Protein AF-0000000084714336 (afdb_homodimer)

pLDDT: mean 95.51, std 10.35, range [26.95, 98.94]

Sequence (362 aa):
MSRTSKGIPGARSVHHLAYTVPNLDQAVDFFVNVLGAELLYRIGPVEDRTSDWMTRQLNVHPRASTHIAMLRFGPVSNLELFEYTSPDQRRELPRNSDWGGHHLAIGVEDVDAAVDYLRSVPGVKILGEPETITEGPIAGDRWVYFLTPWGMQMEVLHTPRGMPYEKDTDARLFESSESWAMSRTSKGIPGARSVHHLAYTVPNLDQAVDFFVNVLGAELLYRIGPVEDRTSDWMTRQLNVHPRASTHIAMLRFGPVSNLELFEYTSPDQRRELPRNSDWGGHHLAIGVEDVDAAVDYLRSVPGVKILGEPETITEGPIAGDRWVYFLTPWGMQMEVLHTPRGMPYEKDTDARLFESSESWA

Structure (mmCIF, N/CA/C/O backbone):
data_AF-0000000084714336-model_v1
#
loop_
_entity.id
_entity.type
_entity.pdbx_description
1 polymer 'Conserved putative secreted protein'
#
loop_
_atom_site.group_PDB
_atom_site.id
_atom_site.type_symbol
_atom_site.label_atom_id
_atom_site.label_alt_id
_atom_site.label_comp_id
_atom_site.label_asym_id
_atom_site.label_entity_id
_atom_site.label_seq_id
_atom_site.pdbx_PDB_ins_code
_atom_site.Cartn_x
_atom_site.Cartn_y
_atom_site.Cartn_z
_atom_site.occupancy
_atom_site.B_iso_or_equiv
_atom_site.auth_seq_id
_atom_site.auth_comp_id
_atom_site.auth_asym_id
_atom_site.auth_atom_id
_atom_site.pdbx_PDB_model_num
ATOM 1 N N . MET A 1 1 ? -28.188 -14.5 15.539 1 26.98 1 MET A N 1
ATOM 2 C CA . MET A 1 1 ? -28.078 -14.523 14.086 1 26.98 1 MET A CA 1
ATOM 3 C C . MET A 1 1 ? -26.625 -14.672 13.648 1 26.98 1 MET A C 1
ATOM 5 O O . MET A 1 1 ? -25.734 -13.984 14.164 1 26.98 1 MET A O 1
ATOM 9 N N . SER A 1 2 ? -26.219 -15.789 13.188 1 32 2 SER A N 1
ATOM 10 C CA . SER A 1 2 ? -24.828 -16.141 12.945 1 32 2 SER A CA 1
ATOM 11 C C . SER A 1 2 ? -24.062 -15.008 12.273 1 32 2 SER A C 1
ATOM 13 O O . SER A 1 2 ? -24.562 -14.406 11.312 1 32 2 SER A O 1
ATOM 15 N N . ARG A 1 3 ? -23.344 -14.234 12.789 1 37.56 3 ARG A N 1
ATOM 16 C CA . ARG A 1 3 ? -22.609 -13.188 12.07 1 37.56 3 ARG A CA 1
ATOM 17 C C . ARG A 1 3 ? -22.219 -13.648 10.68 1 37.56 3 ARG A C 1
ATOM 19 O O . ARG A 1 3 ? -21.422 -14.578 10.531 1 37.56 3 ARG A O 1
ATOM 26 N N . THR A 1 4 ? -23.031 -13.836 9.711 1 46.56 4 THR A N 1
ATOM 27 C CA . THR A 1 4 ? -22.609 -14.172 8.359 1 46.56 4 THR A CA 1
ATOM 28 C C . THR A 1 4 ? -21.281 -13.484 8.016 1 46.56 4 THR A C 1
ATOM 30 O O . THR A 1 4 ? -21.203 -12.258 8.016 1 46.56 4 THR A O 1
ATOM 33 N N . SER A 1 5 ? -20.172 -14.062 8.266 1 60.59 5 SER A N 1
ATOM 34 C CA . SER A 1 5 ? -18.797 -13.547 8.203 1 60.59 5 SER A CA 1
ATOM 35 C C . SER A 1 5 ? -18.547 -12.82 6.891 1 60.59 5 SER A C 1
ATOM 37 O O . SER A 1 5 ? -18.828 -13.344 5.812 1 60.59 5 SER A O 1
ATOM 39 N N . LYS A 1 6 ? -18.578 -11.508 6.93 1 82.88 6 LYS A N 1
ATOM 40 C CA . LYS A 1 6 ? -18.297 -10.711 5.738 1 82.88 6 LYS A CA 1
ATOM 41 C C . LYS A 1 6 ? -16.828 -10.797 5.355 1 82.88 6 LYS A C 1
ATOM 43 O O . LYS A 1 6 ? -15.961 -10.914 6.223 1 82.88 6 LYS A O 1
ATOM 48 N N . GLY A 1 7 ? -16.703 -11.039 4.098 1 92.44 7 GLY A N 1
ATOM 49 C CA . GLY A 1 7 ? -15.344 -10.992 3.578 1 92.44 7 GLY A CA 1
ATOM 50 C C . GLY A 1 7 ? -14.93 -12.281 2.896 1 92.44 7 GLY A C 1
ATOM 51 O O . GLY A 1 7 ? -15.742 -13.195 2.73 1 92.44 7 GLY A O 1
ATOM 52 N N . ILE A 1 8 ? -13.727 -12.367 2.473 1 95.88 8 ILE A N 1
ATOM 53 C CA . ILE A 1 8 ? -13.156 -13.531 1.805 1 95.88 8 ILE A CA 1
ATOM 54 C C . ILE A 1 8 ? -13.023 -14.68 2.799 1 95.88 8 ILE A C 1
ATOM 56 O O . ILE A 1 8 ? -12.414 -14.531 3.859 1 95.88 8 ILE A O 1
ATOM 60 N N . PRO A 1 9 ? -13.617 -15.828 2.43 1 94.69 9 PRO A N 1
ATOM 61 C CA . PRO A 1 9 ? -13.461 -16.969 3.344 1 94.69 9 PRO A CA 1
ATOM 62 C C . PRO A 1 9 ? -12 -17.297 3.637 1 94.69 9 PRO A C 1
ATOM 64 O O . PRO A 1 9 ? -11.195 -17.422 2.711 1 94.69 9 PRO A O 1
ATOM 67 N N . GLY A 1 10 ? -11.695 -17.391 4.934 1 94.94 10 GLY A N 1
ATOM 68 C CA . GLY A 1 10 ? -10.359 -17.812 5.32 1 94.94 10 GLY A CA 1
ATOM 69 C C . GLY A 1 10 ? -9.336 -16.703 5.254 1 94.94 10 GLY A C 1
ATOM 70 O O . GLY A 1 10 ? -8.133 -16.938 5.395 1 94.94 10 GLY A O 1
ATOM 71 N N . ALA A 1 11 ? -9.781 -15.438 5.004 1 96 11 ALA A N 1
ATOM 72 C CA . ALA A 1 11 ? -8.844 -14.312 4.996 1 96 11 ALA A CA 1
ATOM 73 C C . ALA A 1 11 ? -8.18 -14.148 6.359 1 96 11 ALA A C 1
ATOM 75 O O . ALA A 1 11 ? -8.836 -14.266 7.398 1 96 11 ALA A O 1
ATOM 76 N N . ARG A 1 12 ? -6.891 -13.844 6.352 1 94.25 12 ARG A N 1
ATOM 77 C CA . ARG A 1 12 ? -6.137 -13.727 7.594 1 94.25 12 ARG A CA 1
ATOM 78 C C . ARG A 1 12 ? -5.703 -12.289 7.84 1 94.25 12 ARG A C 1
ATOM 80 O O . ARG A 1 12 ? -5.965 -11.734 8.906 1 94.25 12 ARG A O 1
ATOM 87 N N . SER A 1 13 ? -4.953 -11.727 6.938 1 94.94 13 SER A N 1
ATOM 88 C CA . SER A 1 13 ? -4.453 -10.359 7.051 1 94.94 13 SER A CA 1
ATOM 89 C C . SER A 1 13 ? -4.016 -9.82 5.695 1 94.94 13 SER A C 1
ATOM 91 O O . SER A 1 13 ? -3.969 -10.562 4.711 1 94.94 13 SER A O 1
ATOM 93 N N . VAL A 1 14 ? -3.797 -8.523 5.672 1 97 14 VAL A N 1
ATOM 94 C CA . VAL A 1 14 ? -3.006 -7.996 4.562 1 97 14 VAL A CA 1
ATOM 95 C C . VAL A 1 14 ? -1.607 -8.609 4.59 1 97 14 VAL A C 1
ATOM 97 O O . VAL A 1 14 ? -0.848 -8.398 5.539 1 97 14 VAL A O 1
ATOM 100 N N . HIS A 1 15 ? -1.356 -9.43 3.645 1 97.69 15 HIS A N 1
ATOM 101 C CA . HIS A 1 15 ? -0.066 -10.109 3.596 1 97.69 15 HIS A CA 1
ATOM 102 C C . HIS A 1 15 ? 1.046 -9.148 3.186 1 97.69 15 HIS A C 1
ATOM 104 O O . HIS A 1 15 ? 2.107 -9.117 3.812 1 97.69 15 HIS A O 1
ATOM 110 N N . HIS A 1 16 ? 0.862 -8.406 2.086 1 98.5 16 HIS A N 1
ATOM 111 C CA . HIS A 1 16 ? 1.872 -7.43 1.696 1 98.5 16 HIS A CA 1
ATOM 112 C C . HIS A 1 16 ? 1.264 -6.316 0.854 1 98.5 16 HIS A C 1
ATOM 114 O O . HIS A 1 16 ? 0.17 -6.473 0.305 1 98.5 16 HIS A O 1
ATOM 120 N N . LEU A 1 17 ? 1.945 -5.203 0.799 1 98.25 17 LEU A N 1
ATOM 121 C CA . LEU A 1 17 ? 1.783 -4.133 -0.177 1 98.25 17 LEU A CA 1
ATOM 122 C C . LEU A 1 17 ? 2.873 -4.195 -1.241 1 98.25 17 LEU A C 1
ATOM 124 O O . LEU A 1 17 ? 4.027 -4.508 -0.936 1 98.25 17 LEU A O 1
ATOM 128 N N . ALA A 1 18 ? 2.502 -3.811 -2.428 1 98.88 18 ALA A N 1
ATOM 129 C CA . ALA A 1 18 ? 3.492 -3.924 -3.494 1 98.88 18 ALA A CA 1
ATOM 130 C C . ALA A 1 18 ? 3.574 -2.633 -4.305 1 98.88 18 ALA A C 1
ATOM 132 O O . ALA A 1 18 ? 2.551 -2.01 -4.598 1 98.88 18 ALA A O 1
ATOM 133 N N . TYR A 1 19 ? 4.789 -2.303 -4.688 1 98.88 19 TYR A N 1
ATOM 134 C CA . TYR A 1 19 ? 5.016 -1.144 -5.543 1 98.88 19 TYR A CA 1
ATOM 135 C C . TYR A 1 19 ? 6.031 -1.461 -6.633 1 98.88 19 TYR A C 1
ATOM 137 O O . TYR A 1 19 ? 7.023 -2.152 -6.387 1 98.88 19 TYR A O 1
ATOM 145 N N . THR A 1 20 ? 5.777 -0.933 -7.797 1 98.94 20 THR A N 1
ATOM 146 C CA . THR A 1 20 ? 6.777 -0.93 -8.859 1 98.94 20 THR A CA 1
ATOM 147 C C . THR A 1 20 ? 7.637 0.33 -8.789 1 98.94 20 THR A C 1
ATOM 149 O O . THR A 1 20 ? 7.113 1.446 -8.82 1 98.94 20 THR A O 1
ATOM 152 N N . VAL A 1 21 ? 8.906 0.159 -8.695 1 98.94 21 VAL A N 1
ATOM 153 C CA . VAL A 1 21 ? 9.859 1.256 -8.531 1 98.94 21 VAL A CA 1
ATOM 154 C C . VAL A 1 21 ? 10.75 1.352 -9.766 1 98.94 21 VAL A C 1
ATOM 156 O O . VAL A 1 21 ? 10.906 0.379 -10.508 1 98.94 21 VAL A O 1
ATOM 159 N N . PRO A 1 22 ? 11.383 2.516 -9.961 1 98.88 22 PRO A N 1
ATOM 160 C CA . PRO A 1 22 ? 12.258 2.705 -11.117 1 98.88 22 PRO A CA 1
ATOM 161 C C . PRO A 1 22 ? 13.531 1.865 -11.039 1 98.88 22 PRO A C 1
ATOM 163 O O . PRO A 1 22 ? 14.039 1.403 -12.062 1 98.88 22 PRO A O 1
ATOM 166 N N . ASN A 1 23 ? 14.133 1.735 -9.883 1 98.94 23 ASN A N 1
ATOM 167 C CA . ASN A 1 23 ? 15.375 1.021 -9.609 1 98.94 23 ASN A CA 1
ATOM 168 C C . ASN A 1 23 ? 15.281 0.203 -8.32 1 98.94 23 ASN A C 1
ATOM 170 O O . ASN A 1 23 ? 15.219 0.765 -7.23 1 98.94 23 ASN A O 1
ATOM 174 N N . LEU A 1 24 ? 15.328 -1.129 -8.508 1 98.94 24 LEU A N 1
ATOM 175 C CA . LEU A 1 24 ? 15.078 -2.031 -7.387 1 98.94 24 LEU A CA 1
ATOM 176 C C . LEU A 1 24 ? 16.172 -1.915 -6.336 1 98.94 24 LEU A C 1
ATOM 178 O O . LEU A 1 24 ? 15.891 -1.854 -5.141 1 98.94 24 LEU A O 1
ATOM 182 N N . ASP A 1 25 ? 17.406 -1.863 -6.754 1 98.94 25 ASP A N 1
ATOM 183 C CA . ASP A 1 25 ? 18.516 -1.783 -5.812 1 98.94 25 ASP A CA 1
ATOM 184 C C . ASP A 1 25 ? 18.453 -0.502 -4.988 1 98.94 25 ASP A C 1
ATOM 186 O O . ASP A 1 25 ? 18.672 -0.526 -3.775 1 98.94 25 ASP A O 1
ATOM 190 N N . GLN A 1 26 ? 18.172 0.587 -5.613 1 98.88 26 GLN A N 1
ATOM 191 C CA . GLN A 1 26 ? 18.031 1.852 -4.898 1 98.88 26 GLN A CA 1
ATOM 192 C C . GLN A 1 26 ? 16.906 1.775 -3.869 1 98.88 26 GLN A C 1
ATOM 194 O O . GLN A 1 26 ? 17.062 2.248 -2.74 1 98.88 26 GLN A O 1
ATOM 199 N N . ALA A 1 27 ? 15.766 1.202 -4.301 1 98.94 27 ALA A N 1
ATOM 200 C CA . ALA A 1 27 ? 14.617 1.116 -3.412 1 98.94 27 ALA A CA 1
ATOM 201 C C . ALA A 1 27 ? 14.906 0.214 -2.217 1 98.94 27 ALA A C 1
ATOM 203 O O . ALA A 1 27 ? 14.602 0.567 -1.075 1 98.94 27 ALA A O 1
ATOM 204 N N . VAL A 1 28 ? 15.5 -0.929 -2.482 1 98.88 28 VAL A N 1
ATOM 205 C CA . VAL A 1 28 ? 15.852 -1.838 -1.395 1 98.88 28 VAL A CA 1
ATOM 206 C C . VAL A 1 28 ? 16.812 -1.147 -0.43 1 98.88 28 VAL A C 1
ATOM 208 O O . VAL A 1 28 ? 16.641 -1.215 0.789 1 98.88 28 VAL A O 1
ATOM 211 N N . ASP A 1 29 ? 17.828 -0.461 -0.959 1 98.62 29 ASP A N 1
ATOM 212 C CA . ASP A 1 29 ? 18.781 0.255 -0.124 1 98.62 29 ASP A CA 1
ATOM 213 C C . ASP A 1 29 ? 18.078 1.284 0.759 1 98.62 29 ASP A C 1
ATOM 215 O O . ASP A 1 29 ? 18.344 1.364 1.96 1 98.62 29 ASP A O 1
ATOM 219 N N . PHE A 1 30 ? 17.203 2.008 0.219 1 98.75 30 PHE A N 1
ATOM 220 C CA . PHE A 1 30 ? 16.484 3.039 0.957 1 98.75 30 PHE A CA 1
ATOM 221 C C . PHE A 1 30 ? 15.633 2.422 2.064 1 98.75 30 PHE A C 1
ATOM 223 O O . PHE A 1 30 ? 15.727 2.828 3.225 1 98.75 30 PHE A O 1
ATOM 230 N N . PHE A 1 31 ? 14.82 1.416 1.738 1 98.62 31 PHE A N 1
ATOM 231 C CA . PHE A 1 31 ? 13.914 0.833 2.717 1 98.62 31 PHE A CA 1
ATOM 232 C C . PHE A 1 31 ? 14.688 0.11 3.812 1 98.62 31 PHE A C 1
ATOM 234 O O . PHE A 1 31 ? 14.289 0.136 4.98 1 98.62 31 PHE A O 1
ATOM 241 N N . VAL A 1 32 ? 15.758 -0.504 3.465 1 97.94 32 VAL A N 1
ATOM 242 C CA . VAL A 1 32 ? 16.516 -1.275 4.441 1 97.94 32 VAL A CA 1
ATOM 243 C C . VAL A 1 32 ? 17.375 -0.335 5.289 1 97.94 32 VAL A C 1
ATOM 245 O O . VAL A 1 32 ? 17.266 -0.325 6.52 1 97.94 32 VAL A O 1
ATOM 248 N N . ASN A 1 33 ? 18.109 0.557 4.684 1 97.31 33 ASN A N 1
ATOM 249 C CA . ASN A 1 33 ? 19.141 1.301 5.398 1 97.31 33 ASN A CA 1
ATOM 250 C C . ASN A 1 33 ? 18.609 2.627 5.934 1 97.31 33 ASN A C 1
ATOM 252 O O . ASN A 1 33 ? 19.156 3.189 6.879 1 97.31 33 ASN A O 1
ATOM 256 N N . VAL A 1 34 ? 17.547 3.15 5.309 1 97.88 34 VAL A N 1
ATOM 257 C CA . VAL A 1 34 ? 17.016 4.426 5.758 1 97.88 34 VAL A CA 1
ATOM 258 C C . VAL A 1 34 ? 15.773 4.188 6.621 1 97.88 34 VAL A C 1
ATOM 260 O O . VAL A 1 34 ? 15.586 4.84 7.648 1 97.88 34 VAL A O 1
ATOM 263 N N . LEU A 1 35 ? 14.945 3.209 6.207 1 97.94 35 LEU A N 1
ATOM 264 C CA . LEU A 1 35 ? 13.664 3.082 6.891 1 97.94 35 LEU A CA 1
ATOM 265 C C . LEU A 1 35 ? 13.656 1.877 7.824 1 97.94 35 LEU A C 1
ATOM 267 O O . LEU A 1 35 ? 12.703 1.672 8.578 1 97.94 35 LEU A O 1
ATOM 271 N N . GLY A 1 36 ? 14.609 1.02 7.777 1 96.56 36 GLY A N 1
ATOM 272 C CA . GLY A 1 36 ? 14.781 -0.022 8.781 1 96.56 36 GLY A CA 1
ATOM 273 C C . GLY A 1 36 ? 14.102 -1.325 8.398 1 96.56 36 GLY A C 1
ATOM 274 O O . GLY A 1 36 ? 13.773 -2.135 9.273 1 96.56 36 GLY A O 1
ATOM 275 N N . ALA A 1 37 ? 13.844 -1.544 7.168 1 97.31 37 ALA A N 1
ATOM 276 C CA . ALA A 1 37 ? 13.289 -2.816 6.711 1 97.31 37 ALA A CA 1
ATOM 277 C C . ALA A 1 37 ? 14.352 -3.908 6.703 1 97.31 37 ALA A C 1
ATOM 279 O O . ALA A 1 37 ? 15.531 -3.635 6.934 1 97.31 37 ALA A O 1
ATOM 280 N N . GLU A 1 38 ? 13.875 -5.141 6.531 1 97.44 38 GLU A N 1
ATOM 281 C CA . GLU A 1 38 ? 14.766 -6.289 6.371 1 97.44 38 GLU A CA 1
ATOM 282 C C . GLU A 1 38 ? 14.5 -7.012 5.059 1 97.44 38 GLU A C 1
ATOM 284 O O . GLU A 1 38 ? 13.367 -7.41 4.781 1 97.44 38 GLU A O 1
ATOM 289 N N . LEU A 1 39 ? 15.547 -7.191 4.293 1 98.38 39 LEU A N 1
ATOM 290 C CA . LEU A 1 39 ? 15.414 -7.945 3.053 1 98.38 39 LEU A CA 1
ATOM 291 C C . LEU A 1 39 ? 15.242 -9.43 3.336 1 98.38 39 LEU A C 1
ATOM 293 O O . LEU A 1 39 ? 16.047 -10.031 4.055 1 98.38 39 LEU A O 1
ATOM 297 N N . LEU A 1 40 ? 14.234 -10.008 2.732 1 98.62 40 LEU A N 1
ATOM 298 C CA . LEU A 1 40 ? 13.977 -11.438 2.932 1 98.62 40 LEU A CA 1
ATOM 299 C C . LEU A 1 40 ? 14.531 -12.25 1.771 1 98.62 40 LEU A C 1
ATOM 301 O O . LEU A 1 40 ? 15.312 -13.188 1.979 1 98.62 40 LEU A O 1
ATOM 305 N N . TYR A 1 41 ? 14.109 -11.875 0.574 1 98.69 41 TYR A N 1
ATOM 306 C CA . TYR A 1 41 ? 14.578 -12.578 -0.612 1 98.69 41 TYR A CA 1
ATOM 307 C C . TYR A 1 41 ? 14.383 -11.734 -1.864 1 98.69 41 TYR A C 1
ATOM 309 O O . TYR A 1 41 ? 13.68 -10.719 -1.834 1 98.69 41 TYR A O 1
ATOM 317 N N . ARG A 1 42 ? 15.047 -12.148 -2.898 1 98.44 42 ARG A N 1
ATOM 318 C CA . ARG A 1 42 ? 14.875 -11.609 -4.246 1 98.44 42 ARG A CA 1
ATOM 319 C C . ARG A 1 42 ? 14.508 -12.711 -5.23 1 98.44 42 ARG A C 1
ATOM 321 O O . ARG A 1 42 ? 14.875 -13.875 -5.043 1 98.44 42 ARG A O 1
ATOM 328 N N . ILE A 1 43 ? 13.766 -12.273 -6.207 1 98.19 43 ILE A N 1
ATOM 329 C CA . ILE A 1 43 ? 13.328 -13.172 -7.27 1 98.19 43 ILE A CA 1
ATOM 330 C C . ILE A 1 43 ? 13.516 -12.5 -8.625 1 98.19 43 ILE A C 1
ATOM 332 O O . ILE A 1 43 ? 13.305 -11.289 -8.758 1 98.19 43 ILE A O 1
ATOM 336 N N . GLY A 1 44 ? 13.727 -13.406 -9.672 1 96.94 44 GLY A N 1
ATOM 337 C CA . GLY A 1 44 ? 13.68 -12.914 -11.039 1 96.94 44 GLY A CA 1
ATOM 338 C C . GLY A 1 44 ? 14.891 -13.32 -11.867 1 96.94 44 GLY A C 1
ATOM 339 O O . GLY A 1 44 ? 15.836 -13.906 -11.336 1 96.94 44 GLY A O 1
ATOM 340 N N . PRO A 1 45 ? 14.898 -13.023 -13.047 1 98.25 45 PRO A N 1
ATOM 341 C CA . PRO A 1 45 ? 13.773 -12.375 -13.727 1 98.25 45 PRO A CA 1
ATOM 342 C C . PRO A 1 45 ? 12.555 -13.281 -13.852 1 98.25 45 PRO A C 1
ATOM 344 O O . PRO A 1 45 ? 12.695 -14.484 -14.07 1 98.25 45 PRO A O 1
ATOM 347 N N . VAL A 1 46 ? 11.375 -12.734 -13.578 1 98.44 46 VAL A N 1
ATOM 348 C CA . VAL A 1 46 ? 10.102 -13.367 -13.906 1 98.44 46 VAL A CA 1
ATOM 349 C C . VAL A 1 46 ? 9.641 -12.93 -15.297 1 98.44 46 VAL A C 1
ATOM 351 O O . VAL A 1 46 ? 9.414 -11.742 -15.531 1 98.44 46 VAL A O 1
ATOM 354 N N . GLU A 1 47 ? 9.586 -13.805 -16.156 1 98.5 47 GLU A N 1
ATOM 355 C CA . GLU A 1 47 ? 9.188 -13.547 -17.547 1 98.5 47 GLU A CA 1
ATOM 356 C C . GLU A 1 47 ? 8.766 -14.836 -18.25 1 98.5 47 GLU A C 1
ATOM 358 O O . GLU A 1 47 ? 9.133 -15.93 -17.812 1 98.5 47 GLU A O 1
ATOM 363 N N . ASP A 1 48 ? 7.922 -14.742 -19.188 1 97.62 48 ASP A N 1
ATOM 364 C CA . ASP A 1 48 ? 7.539 -15.805 -20.125 1 97.62 48 ASP A CA 1
ATOM 365 C C . ASP A 1 48 ? 7.461 -15.273 -21.547 1 97.62 48 ASP A C 1
ATOM 367 O O . ASP A 1 48 ? 6.453 -14.68 -21.953 1 97.62 48 ASP A O 1
ATOM 371 N N . ARG A 1 49 ? 8.453 -15.617 -22.344 1 95.25 49 ARG A N 1
ATOM 372 C CA . ARG A 1 49 ? 8.555 -15.062 -23.688 1 95.25 49 ARG A CA 1
ATOM 373 C C . ARG A 1 49 ? 7.887 -15.977 -24.719 1 95.25 49 ARG A C 1
ATOM 375 O O . ARG A 1 49 ? 7.887 -15.688 -25.906 1 95.25 49 ARG A O 1
ATOM 382 N N . THR A 1 50 ? 7.359 -16.984 -24.25 1 96.94 50 THR A N 1
ATOM 383 C CA . THR A 1 50 ? 6.875 -18 -25.172 1 96.94 50 THR A CA 1
ATOM 384 C C . THR A 1 50 ? 5.352 -18.094 -25.125 1 96.94 50 THR A C 1
ATOM 386 O O . THR A 1 50 ? 4.746 -18.828 -25.906 1 96.94 50 THR A O 1
ATOM 389 N N . SER A 1 51 ? 4.742 -17.438 -24.203 1 97.31 51 SER A N 1
ATOM 390 C CA . SER A 1 51 ? 3.291 -17.469 -24.062 1 97.31 51 SER A CA 1
ATOM 391 C C . SER A 1 51 ? 2.738 -16.125 -23.609 1 97.31 51 SER A C 1
ATOM 393 O O . SER A 1 51 ? 3.463 -15.125 -23.594 1 97.31 51 SER A O 1
ATOM 395 N N . ASP A 1 52 ? 1.448 -16.094 -23.375 1 97.56 52 ASP A N 1
ATOM 396 C CA . ASP A 1 52 ? 0.812 -14.867 -22.891 1 97.56 52 ASP A CA 1
ATOM 397 C C . ASP A 1 52 ? 0.667 -14.883 -21.375 1 97.56 52 ASP A C 1
ATOM 399 O O . ASP A 1 52 ? -0.203 -14.203 -20.828 1 97.56 52 ASP A O 1
ATOM 403 N N . TRP A 1 53 ? 1.5 -15.633 -20.703 1 98.44 53 TRP A N 1
ATOM 404 C CA . TRP A 1 53 ? 1.423 -15.828 -19.25 1 98.44 53 TRP A CA 1
ATOM 405 C C . TRP A 1 53 ? 1.522 -14.492 -18.516 1 98.44 53 TRP A C 1
ATOM 407 O O . TRP A 1 53 ? 0.755 -14.234 -17.594 1 98.44 53 TRP A O 1
ATOM 417 N N . MET A 1 54 ? 2.453 -13.641 -19 1 98.75 54 MET A N 1
ATOM 418 C CA . MET A 1 54 ? 2.656 -12.359 -18.328 1 98.75 54 MET A CA 1
ATOM 419 C C . MET A 1 54 ? 1.375 -11.531 -18.328 1 98.75 54 MET A C 1
ATOM 421 O O . MET A 1 54 ? 1.013 -10.93 -17.328 1 98.75 54 MET A O 1
ATOM 425 N N . THR A 1 55 ? 0.683 -11.531 -19.438 1 98.75 55 THR A N 1
ATOM 426 C CA . THR A 1 55 ? -0.562 -10.781 -19.578 1 98.75 55 THR A CA 1
ATOM 427 C C . THR A 1 55 ? -1.683 -11.453 -18.781 1 98.75 55 THR A C 1
ATOM 429 O O . THR A 1 55 ? -2.393 -10.789 -18.016 1 98.75 55 THR A O 1
ATOM 432 N N . ARG A 1 56 ? -1.796 -12.75 -18.922 1 98.69 56 ARG A N 1
ATOM 433 C CA . ARG A 1 56 ? -2.896 -13.5 -18.328 1 98.69 56 ARG A CA 1
ATOM 434 C C . ARG A 1 56 ? -2.811 -13.469 -16.797 1 98.69 56 ARG A C 1
ATOM 436 O O . ARG A 1 56 ? -3.824 -13.297 -16.125 1 98.69 56 ARG A O 1
ATOM 443 N N . GLN A 1 57 ? -1.606 -13.617 -16.219 1 98.69 57 GLN A N 1
ATOM 444 C CA . GLN A 1 57 ? -1.441 -13.828 -14.773 1 98.69 57 GLN A CA 1
ATOM 445 C C . GLN A 1 57 ? -1.125 -12.516 -14.062 1 98.69 57 GLN A C 1
ATOM 447 O O . GLN A 1 57 ? -1.525 -12.312 -12.914 1 98.69 57 GLN A O 1
ATOM 452 N N . LEU A 1 58 ? -0.419 -11.57 -14.805 1 98.81 58 LEU A N 1
ATOM 453 C CA . LEU A 1 58 ? 0.096 -10.398 -14.102 1 98.81 58 LEU A CA 1
ATOM 454 C C . LEU A 1 58 ? -0.515 -9.117 -14.656 1 98.81 58 LEU A C 1
ATOM 456 O O . LEU A 1 58 ? -0.27 -8.031 -14.133 1 98.81 58 LEU A O 1
ATOM 460 N N . ASN A 1 59 ? -1.304 -9.281 -15.734 1 98.75 59 ASN A N 1
ATOM 461 C CA . ASN A 1 59 ? -1.97 -8.133 -16.344 1 98.75 59 ASN A CA 1
ATOM 462 C C . ASN A 1 59 ? -0.962 -7.102 -16.844 1 98.75 59 ASN A C 1
ATOM 464 O O . ASN A 1 59 ? -1.146 -5.898 -16.656 1 98.75 59 ASN A O 1
ATOM 468 N N . VAL A 1 60 ? 0.156 -7.555 -17.453 1 98.88 60 VAL A N 1
ATOM 469 C CA . VAL A 1 60 ? 1.169 -6.684 -18.047 1 98.88 60 VAL A CA 1
ATOM 470 C C . VAL A 1 60 ? 1.436 -7.102 -19.484 1 98.88 60 VAL A C 1
ATOM 472 O O . VAL A 1 60 ? 0.887 -8.102 -19.969 1 98.88 60 VAL A O 1
ATOM 475 N N . HIS A 1 61 ? 2.252 -6.316 -20.234 1 98.69 61 HIS A N 1
ATOM 476 C CA . HIS A 1 61 ? 2.639 -6.656 -21.594 1 98.69 61 HIS A CA 1
ATOM 477 C C . HIS A 1 61 ? 3.26 -8.047 -21.656 1 98.69 61 HIS A C 1
ATOM 479 O O . HIS A 1 61 ? 4.039 -8.43 -20.781 1 98.69 61 HIS A O 1
ATOM 485 N N . PRO A 1 62 ? 2.908 -8.836 -22.656 1 98.44 62 PRO A N 1
ATOM 486 C CA . PRO A 1 62 ? 3.42 -10.211 -22.719 1 98.44 62 PRO A CA 1
ATOM 487 C C . PRO A 1 62 ? 4.945 -10.266 -22.766 1 98.44 62 PRO A C 1
ATOM 489 O O . PRO A 1 62 ? 5.535 -11.305 -22.453 1 98.44 62 PRO A O 1
ATOM 492 N N . ARG A 1 63 ? 5.633 -9.195 -23.109 1 98.19 63 ARG A N 1
ATOM 493 C CA . ARG A 1 63 ? 7.09 -9.172 -23.188 1 98.19 63 ARG A CA 1
ATOM 494 C C . ARG A 1 63 ? 7.691 -8.438 -22 1 98.19 63 ARG A C 1
ATOM 496 O O . ARG A 1 63 ? 8.859 -8.047 -22.031 1 98.19 63 ARG A O 1
ATOM 503 N N . ALA A 1 64 ? 6.891 -8.172 -21.016 1 98.81 64 ALA A N 1
ATOM 504 C CA . ALA A 1 64 ? 7.406 -7.59 -19.781 1 98.81 64 ALA A CA 1
ATOM 505 C C . ALA A 1 64 ? 8.312 -8.578 -19.047 1 98.81 64 ALA A C 1
ATOM 507 O O . ALA A 1 64 ? 8.25 -9.781 -19.281 1 98.81 64 ALA A O 1
ATOM 508 N N . SER A 1 65 ? 9.203 -8.07 -18.234 1 98.88 65 SER A N 1
ATOM 509 C CA . SER A 1 65 ? 10.094 -8.789 -17.328 1 98.88 65 SER A CA 1
ATOM 510 C C . SER A 1 65 ? 10.242 -8.055 -16 1 98.88 65 SER A C 1
ATOM 512 O O . SER A 1 65 ? 10.172 -6.82 -15.961 1 98.88 65 SER A O 1
ATOM 514 N N . THR A 1 66 ? 10.383 -8.828 -14.914 1 98.88 66 THR A N 1
ATOM 515 C CA . THR A 1 66 ? 10.469 -8.109 -13.641 1 98.88 66 THR A CA 1
ATOM 516 C C . THR A 1 66 ? 11.406 -8.836 -12.68 1 98.88 66 THR A C 1
ATOM 518 O O . THR A 1 66 ? 11.578 -10.055 -12.773 1 98.88 66 THR A O 1
ATOM 521 N N . HIS A 1 67 ? 12.047 -8.086 -11.844 1 98.94 67 HIS A N 1
ATOM 522 C CA . HIS A 1 67 ? 12.727 -8.523 -10.625 1 98.94 67 HIS A CA 1
ATOM 523 C C . HIS A 1 67 ? 11.977 -8.062 -9.383 1 98.94 67 HIS A C 1
ATOM 525 O O . HIS A 1 67 ? 11.383 -6.984 -9.367 1 98.94 67 HIS A O 1
ATOM 531 N N . ILE A 1 68 ? 12.039 -8.906 -8.359 1 98.88 68 ILE A N 1
ATOM 532 C CA . ILE A 1 68 ? 11.219 -8.68 -7.172 1 98.88 68 ILE A CA 1
ATOM 533 C C . ILE A 1 68 ? 12.086 -8.758 -5.918 1 98.88 68 ILE A C 1
ATOM 535 O O . ILE A 1 68 ? 13.008 -9.57 -5.844 1 98.88 68 ILE A O 1
ATOM 539 N N . ALA A 1 69 ? 11.859 -7.934 -4.949 1 98.94 69 ALA A N 1
ATOM 540 C CA . ALA A 1 69 ? 12.383 -8.047 -3.59 1 98.94 69 ALA A CA 1
ATOM 541 C C . ALA A 1 69 ? 11.25 -8.039 -2.564 1 98.94 69 ALA A C 1
ATOM 543 O O . ALA A 1 69 ? 10.312 -7.242 -2.674 1 98.94 69 ALA A O 1
ATOM 544 N N . MET A 1 70 ? 11.297 -8.953 -1.656 1 98.94 70 MET A N 1
ATOM 545 C CA . MET A 1 70 ? 10.375 -8.984 -0.522 1 98.94 70 MET A CA 1
ATOM 546 C C . MET A 1 70 ? 11.07 -8.516 0.753 1 98.94 70 MET A C 1
ATOM 548 O O . MET A 1 70 ? 12.156 -8.984 1.078 1 98.94 70 MET A O 1
ATOM 552 N N . LEU A 1 71 ? 10.43 -7.574 1.466 1 98.75 71 LEU A N 1
ATOM 553 C CA . LEU A 1 71 ? 10.984 -7.016 2.695 1 98.75 71 LEU A CA 1
ATOM 554 C C . LEU A 1 71 ? 10.008 -7.176 3.854 1 98.75 71 LEU A C 1
ATOM 556 O O . LEU A 1 71 ? 8.797 -7.02 3.678 1 98.75 71 LEU A O 1
ATOM 560 N N . ARG A 1 72 ? 10.547 -7.516 5.004 1 97.75 72 ARG A N 1
ATOM 561 C CA . ARG A 1 72 ? 9.836 -7.207 6.238 1 97.75 72 ARG A CA 1
ATOM 562 C C . ARG A 1 72 ? 9.891 -5.711 6.539 1 97.75 72 ARG A C 1
ATOM 564 O O . ARG A 1 72 ? 10.969 -5.117 6.555 1 97.75 72 ARG A O 1
ATOM 571 N N . PHE A 1 73 ? 8.734 -5.07 6.691 1 96.94 73 PHE A N 1
ATOM 572 C CA . PHE A 1 73 ? 8.68 -3.627 6.875 1 96.94 73 PHE A CA 1
ATOM 573 C C . PHE A 1 73 ? 7.934 -3.271 8.156 1 96.94 73 PHE A C 1
ATOM 575 O O . PHE A 1 73 ? 6.73 -2.992 8.125 1 96.94 73 PHE A O 1
ATOM 582 N N . GLY A 1 74 ? 8.656 -3.195 9.289 1 95 74 GLY A N 1
ATOM 583 C CA . GLY A 1 74 ? 8.07 -3.039 10.609 1 95 74 GLY A CA 1
ATOM 584 C C . GLY A 1 74 ? 7.578 -4.344 11.203 1 95 74 GLY A C 1
ATOM 585 O O . GLY A 1 74 ? 7.914 -5.422 10.711 1 95 74 GLY A O 1
ATOM 586 N N . PRO A 1 75 ? 6.84 -4.258 12.227 1 94.75 75 PRO A N 1
ATOM 587 C CA . PRO A 1 75 ? 6.496 -5.469 12.984 1 94.75 75 PRO A CA 1
ATOM 588 C C . PRO A 1 75 ? 5.363 -6.262 12.336 1 94.75 75 PRO A C 1
ATOM 590 O O . PRO A 1 75 ? 5.234 -7.465 12.578 1 94.75 75 PRO A O 1
ATOM 593 N N . VAL A 1 76 ? 4.586 -5.594 11.453 1 94.94 76 VAL A N 1
ATOM 594 C CA . VAL A 1 76 ? 3.365 -6.312 11.094 1 94.94 76 VAL A CA 1
ATOM 595 C C . VAL A 1 76 ? 3.09 -6.152 9.602 1 94.94 76 VAL A C 1
ATOM 597 O O . VAL A 1 76 ? 1.938 -6.211 9.164 1 94.94 76 VAL A O 1
ATOM 600 N N . SER A 1 77 ? 4.113 -5.852 8.812 1 96.81 77 SER A N 1
ATOM 601 C CA . SER A 1 77 ? 3.877 -5.621 7.395 1 96.81 77 SER A CA 1
ATOM 602 C C . SER A 1 77 ? 5 -6.215 6.543 1 96.81 77 SER A C 1
ATOM 604 O O . SER A 1 77 ? 6.141 -6.316 7 1 96.81 77 SER A O 1
ATOM 606 N N . ASN A 1 78 ? 4.637 -6.625 5.422 1 98.31 78 ASN A N 1
ATOM 607 C CA . ASN A 1 78 ? 5.562 -7.008 4.359 1 98.31 78 ASN A CA 1
ATOM 608 C C . ASN A 1 78 ? 5.441 -6.086 3.15 1 98.31 78 ASN A C 1
ATOM 610 O O . ASN A 1 78 ? 4.344 -5.637 2.814 1 98.31 78 ASN A O 1
ATOM 614 N N . LEU A 1 79 ? 6.551 -5.793 2.547 1 98.81 79 LEU A N 1
ATOM 615 C CA . LEU A 1 79 ? 6.617 -4.926 1.374 1 98.81 79 LEU A CA 1
ATOM 616 C C . LEU A 1 79 ? 7.266 -5.652 0.199 1 98.81 79 LEU A C 1
ATOM 618 O O . LEU A 1 79 ? 8.383 -6.164 0.318 1 98.81 79 LEU A O 1
ATOM 622 N N . GLU A 1 80 ? 6.562 -5.719 -0.894 1 98.94 80 GLU A N 1
ATOM 623 C CA . GLU A 1 80 ? 7.082 -6.297 -2.129 1 98.94 80 GLU A CA 1
ATOM 624 C C . GLU A 1 80 ? 7.418 -5.211 -3.148 1 98.94 80 GLU A C 1
ATOM 626 O O . GLU A 1 80 ? 6.57 -4.375 -3.473 1 98.94 80 GLU A O 1
ATOM 631 N N . LEU A 1 81 ? 8.664 -5.227 -3.619 1 98.94 81 LEU A N 1
ATOM 632 C CA . LEU A 1 81 ? 9.117 -4.234 -4.59 1 98.94 81 LEU A CA 1
ATOM 633 C C . LEU A 1 81 ? 9.398 -4.887 -5.941 1 98.94 81 LEU A C 1
ATOM 635 O O . LEU A 1 81 ? 10.016 -5.949 -6.004 1 98.94 81 LEU A O 1
ATOM 639 N N . PHE A 1 82 ? 8.891 -4.234 -6.988 1 98.94 82 PHE A N 1
ATOM 640 C CA . PHE A 1 82 ? 9.086 -4.711 -8.352 1 98.94 82 PH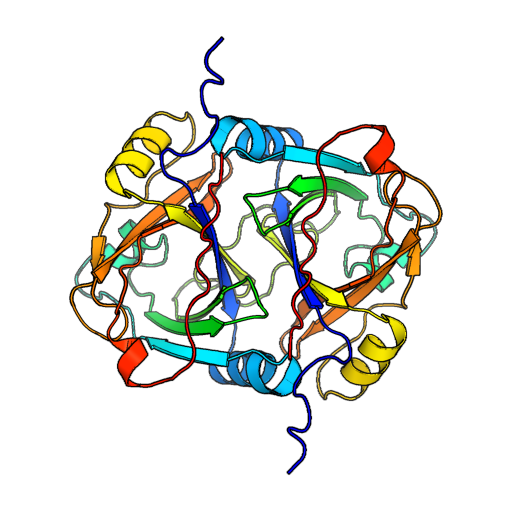E A CA 1
ATOM 641 C C . PHE A 1 82 ? 9.906 -3.719 -9.164 1 98.94 82 PHE A C 1
ATOM 643 O O . PHE A 1 82 ? 9.727 -2.506 -9.047 1 98.94 82 PHE A O 1
ATOM 650 N N . GLU A 1 83 ? 10.828 -4.195 -9.953 1 98.94 83 GLU A N 1
ATOM 651 C CA . GLU A 1 83 ? 11.359 -3.459 -11.094 1 98.94 83 GLU A CA 1
ATOM 652 C C . GLU A 1 83 ? 10.977 -4.129 -12.414 1 98.94 83 GLU A C 1
ATOM 654 O O . GLU A 1 83 ? 11.477 -5.215 -12.727 1 98.94 83 GLU A O 1
ATOM 659 N N . TYR A 1 84 ? 10.141 -3.453 -13.148 1 98.94 84 TYR A N 1
ATOM 660 C CA . TYR A 1 84 ? 9.68 -3.98 -14.43 1 98.94 84 TYR A CA 1
ATOM 661 C C . TYR A 1 84 ? 10.438 -3.35 -15.586 1 98.94 84 TYR A C 1
ATOM 663 O O . TYR A 1 84 ? 10.836 -2.184 -15.516 1 98.94 84 TYR A O 1
ATOM 671 N N . THR A 1 85 ? 10.664 -4.098 -16.594 1 98.56 85 THR A N 1
ATOM 672 C CA . THR A 1 85 ? 10.836 -3.615 -17.969 1 98.56 85 THR A CA 1
ATOM 673 C C . THR A 1 85 ? 9.656 -4.039 -18.844 1 98.56 85 THR A C 1
ATOM 675 O O . THR A 1 85 ? 9.25 -5.203 -18.828 1 98.56 85 THR A O 1
ATOM 678 N N . SER A 1 86 ? 9.117 -3.123 -19.531 1 98.62 86 SER A N 1
ATOM 679 C CA . SER A 1 86 ? 7.969 -3.377 -20.391 1 98.62 86 SER A CA 1
ATOM 680 C C . SER A 1 86 ? 7.918 -2.391 -21.547 1 98.62 86 SER A C 1
ATOM 682 O O . SER A 1 86 ? 8.164 -1.195 -21.375 1 98.62 86 SER A O 1
ATOM 684 N N . PRO A 1 87 ? 7.566 -2.855 -22.797 1 98.31 87 PRO A N 1
ATOM 685 C CA . PRO A 1 87 ? 7.52 -1.965 -23.969 1 98.31 87 PRO A CA 1
ATOM 686 C C . PRO A 1 87 ? 6.594 -0.769 -23.75 1 98.31 87 PRO A C 1
ATOM 688 O O . PRO A 1 87 ? 6.832 0.306 -24.312 1 98.31 87 PRO A O 1
ATOM 691 N N . ASP A 1 88 ? 5.602 -0.876 -22.938 1 98.44 88 ASP A N 1
ATOM 692 C CA . ASP A 1 88 ? 4.586 0.156 -22.781 1 98.44 88 ASP A CA 1
ATOM 693 C C . ASP A 1 88 ? 4.652 0.788 -21.391 1 98.44 88 ASP A C 1
ATOM 695 O O . ASP A 1 88 ? 3.693 1.417 -20.938 1 98.44 88 ASP A O 1
ATOM 699 N N . GLN A 1 89 ? 5.727 0.625 -20.734 1 98.81 89 GLN A N 1
ATOM 700 C CA . GLN A 1 89 ? 5.859 1.081 -19.359 1 98.81 89 GLN A CA 1
ATOM 701 C C . GLN A 1 89 ? 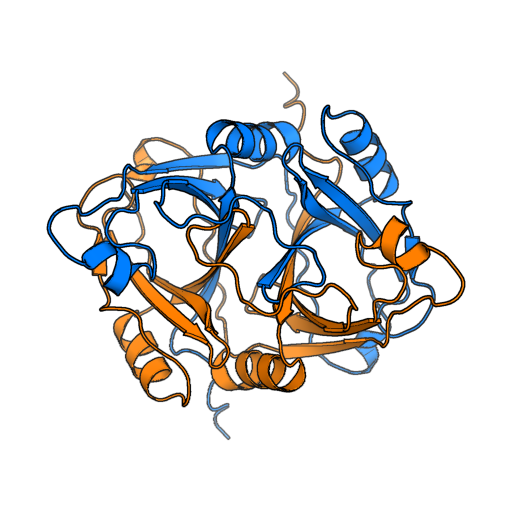5.738 2.6 -19.266 1 98.81 89 GLN A C 1
ATOM 703 O O . GLN A 1 89 ? 6.457 3.328 -19.953 1 98.81 89 GLN A O 1
ATOM 708 N N . ARG A 1 90 ? 4.77 3.047 -18.438 1 98.62 90 ARG A N 1
ATOM 709 C CA . ARG A 1 90 ? 4.754 4.453 -18.047 1 98.62 90 ARG A CA 1
ATOM 710 C C . ARG A 1 90 ? 5.809 4.746 -16.984 1 98.62 90 ARG A C 1
ATOM 712 O O . ARG A 1 90 ? 5.793 4.145 -15.906 1 98.62 90 ARG A O 1
ATOM 719 N N . ARG A 1 91 ? 6.68 5.684 -17.25 1 98.62 91 ARG A N 1
ATOM 720 C CA . ARG A 1 91 ? 7.828 5.945 -16.391 1 98.62 91 ARG A CA 1
ATOM 721 C C . ARG A 1 91 ? 7.664 7.262 -15.641 1 98.62 91 ARG A C 1
ATOM 723 O O . ARG A 1 91 ? 8.633 7.988 -15.422 1 98.62 91 ARG A O 1
ATOM 730 N N . GLU A 1 92 ? 6.473 7.668 -15.414 1 98.19 92 GLU A N 1
ATOM 731 C CA . GLU A 1 92 ? 6.094 8.766 -14.531 1 98.19 92 GLU A CA 1
ATOM 732 C C . GLU A 1 92 ? 5.25 8.266 -13.359 1 98.19 92 GLU A C 1
ATOM 734 O O . GLU A 1 92 ? 4.215 7.629 -13.562 1 98.19 92 GLU A O 1
ATOM 739 N N . LEU A 1 93 ? 5.727 8.586 -12.188 1 98.69 93 LEU A N 1
ATOM 740 C CA . LEU A 1 93 ? 4.969 8.172 -11.008 1 98.69 93 LEU A CA 1
ATOM 741 C C . LEU A 1 93 ? 3.6 8.844 -10.977 1 98.69 93 LEU A C 1
ATOM 743 O O . LEU A 1 93 ? 3.459 10 -11.391 1 98.69 93 LEU A O 1
ATOM 747 N N . PRO A 1 94 ? 2.621 8.109 -10.523 1 98.69 94 PRO A N 1
ATOM 748 C CA . PRO A 1 94 ? 1.341 8.797 -10.328 1 98.69 94 PRO A CA 1
ATOM 749 C C . PRO A 1 94 ? 1.407 9.867 -9.25 1 98.69 94 PRO A C 1
ATOM 751 O O . PRO A 1 94 ? 2.104 9.703 -8.242 1 98.69 94 PRO A O 1
ATOM 754 N N . ARG A 1 95 ? 0.662 10.922 -9.484 1 98.5 95 ARG A N 1
ATOM 755 C CA . ARG A 1 95 ? 0.434 11.906 -8.43 1 98.5 95 ARG A CA 1
ATOM 756 C C . ARG A 1 95 ? -0.512 11.359 -7.367 1 98.5 95 ARG A C 1
ATOM 758 O O . ARG A 1 95 ? -1.29 10.438 -7.633 1 98.5 95 ARG A O 1
ATOM 765 N N . ASN A 1 96 ? -0.429 11.953 -6.215 1 98.69 96 ASN A N 1
ATOM 766 C CA . ASN A 1 96 ? -1.335 11.57 -5.141 1 98.69 96 ASN A CA 1
ATOM 767 C C . ASN A 1 96 ? -2.795 11.703 -5.562 1 98.69 96 ASN A C 1
ATOM 769 O O . ASN A 1 96 ? -3.652 10.953 -5.09 1 98.69 96 ASN A O 1
ATOM 773 N N . SER A 1 97 ? -3.064 12.641 -6.535 1 98.88 97 SER A N 1
ATOM 774 C CA . SER A 1 97 ? -4.434 12.969 -6.93 1 98.88 97 SER A CA 1
ATOM 775 C C . SER A 1 97 ? -4.887 12.109 -8.102 1 98.88 97 SER A C 1
ATOM 777 O O . SER A 1 97 ? -6.051 12.164 -8.5 1 98.88 97 SER A O 1
ATOM 779 N N . ASP A 1 98 ? -4.02 11.359 -8.758 1 98.94 98 ASP A N 1
ATOM 780 C CA . ASP A 1 98 ? -4.359 10.523 -9.906 1 98.94 98 ASP A CA 1
ATOM 781 C C . ASP A 1 98 ? -5.102 9.266 -9.461 1 98.94 98 ASP A C 1
ATOM 783 O O . ASP A 1 98 ? -4.918 8.797 -8.336 1 98.94 98 ASP A O 1
ATOM 787 N N . TRP A 1 99 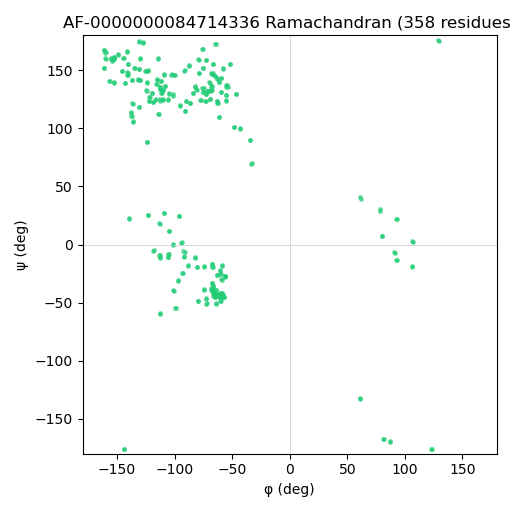? -6.004 8.68 -10.383 1 98.88 99 TRP A N 1
ATOM 788 C CA . TRP A 1 99 ? -6.48 7.324 -10.109 1 98.88 99 TRP A CA 1
ATOM 789 C C . TRP A 1 99 ? -5.312 6.359 -9.93 1 98.88 99 TRP A C 1
ATOM 791 O O . TRP A 1 99 ? -4.43 6.277 -10.781 1 98.88 99 TRP A O 1
ATOM 801 N N . GLY A 1 100 ? -5.316 5.711 -8.797 1 98.75 100 GLY A N 1
ATOM 802 C CA . GLY A 1 100 ? -4.227 4.789 -8.516 1 98.75 100 GLY A CA 1
ATOM 803 C C . GLY A 1 100 ? -3.066 5.438 -7.789 1 98.75 100 GLY A C 1
ATOM 804 O O . GLY A 1 100 ? -2.105 4.762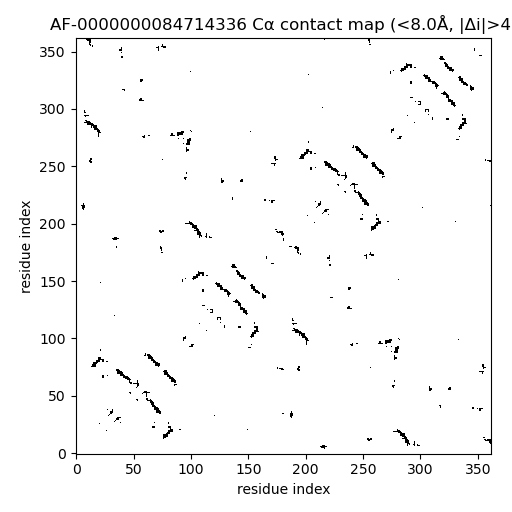 -7.418 1 98.75 100 GLY A O 1
ATOM 805 N N . GLY A 1 101 ? -3.121 6.816 -7.617 1 98.88 101 GLY A N 1
ATOM 806 C CA . GLY A 1 101 ? -2.162 7.426 -6.711 1 98.88 101 GLY A CA 1
ATOM 807 C C . GLY A 1 101 ? -2.135 6.773 -5.34 1 98.88 101 GLY A C 1
ATOM 808 O O . GLY A 1 101 ? -3.113 6.152 -4.926 1 98.88 101 GLY A O 1
ATOM 809 N N . HIS A 1 102 ? -1.014 6.898 -4.668 1 98.88 102 HIS A N 1
ATOM 810 C CA . HIS A 1 102 ? -0.868 6.18 -3.406 1 98.88 102 HIS A CA 1
ATOM 811 C C . HIS A 1 102 ? 0.219 6.805 -2.537 1 98.88 102 HIS A C 1
ATOM 813 O O . HIS A 1 102 ? 1.043 7.582 -3.029 1 98.88 102 HIS A O 1
ATOM 819 N N . HIS A 1 103 ? 0.16 6.523 -1.283 1 98.88 103 HIS A N 1
ATOM 820 C CA . HIS A 1 103 ? 1.271 6.746 -0.364 1 98.88 103 HIS A CA 1
ATOM 821 C C . HIS A 1 103 ? 1.274 5.715 0.758 1 98.88 103 HIS A C 1
ATOM 823 O O . HIS A 1 103 ? 0.304 4.973 0.929 1 98.88 103 HIS A O 1
ATOM 829 N N . LEU A 1 104 ? 2.35 5.625 1.391 1 98.69 104 LEU A N 1
ATOM 830 C CA . LEU A 1 104 ? 2.562 4.742 2.531 1 98.69 104 LEU A CA 1
ATOM 831 C C . LEU A 1 104 ? 2.924 5.539 3.779 1 98.69 104 LEU A C 1
ATOM 833 O O . LEU A 1 104 ? 3.797 6.406 3.734 1 98.69 104 LEU A O 1
ATOM 837 N N . ALA A 1 105 ? 2.219 5.246 4.883 1 98.69 105 ALA A N 1
ATOM 838 C CA . ALA A 1 105 ? 2.393 6.051 6.09 1 98.69 105 ALA A CA 1
ATOM 839 C C . ALA A 1 105 ? 3.041 5.234 7.203 1 98.69 105 ALA A C 1
ATOM 841 O O . ALA A 1 105 ? 2.639 4.098 7.465 1 98.69 105 ALA A O 1
ATOM 842 N N . ILE A 1 106 ? 3.973 5.844 7.836 1 98.25 106 ILE A N 1
ATOM 843 C CA . ILE A 1 106 ? 4.652 5.238 8.977 1 98.25 106 ILE A CA 1
ATOM 844 C C . ILE A 1 106 ? 4.254 5.969 10.258 1 98.25 106 ILE A C 1
ATOM 846 O O . ILE A 1 106 ? 4.348 7.199 10.336 1 98.25 106 ILE A O 1
ATOM 850 N N . GLY A 1 107 ? 3.754 5.188 11.219 1 97.81 107 GLY A N 1
ATOM 851 C CA . GLY A 1 107 ? 3.498 5.75 12.531 1 97.81 107 GLY A CA 1
ATOM 852 C C . GLY A 1 107 ? 4.762 5.969 13.344 1 97.81 107 GLY A C 1
ATOM 853 O O . GLY A 1 107 ? 5.605 5.074 13.438 1 97.81 107 GLY A O 1
ATOM 854 N N . VAL A 1 108 ? 4.906 7.164 13.914 1 97.38 108 VAL A N 1
ATOM 855 C CA . VAL A 1 108 ? 6.094 7.488 14.703 1 97.38 108 VAL A CA 1
ATOM 856 C C . VAL A 1 108 ? 5.676 8.078 16.047 1 97.38 108 VAL A C 1
ATOM 858 O O . VAL A 1 108 ? 4.559 8.578 16.188 1 97.38 108 VAL A O 1
ATOM 861 N N . GLU A 1 109 ? 6.602 8.023 16.969 1 96.44 109 GLU A N 1
ATOM 862 C CA . GLU A 1 109 ? 6.348 8.594 18.297 1 96.44 109 GLU A CA 1
ATOM 863 C C . GLU A 1 109 ? 6.41 10.125 18.25 1 96.44 109 GLU A C 1
ATOM 865 O O . GLU A 1 109 ? 5.688 10.797 19 1 96.44 109 GLU A O 1
ATOM 870 N N . ASP A 1 110 ? 7.328 10.641 17.484 1 97.44 110 ASP A N 1
ATOM 871 C CA . ASP A 1 110 ? 7.59 12.07 17.391 1 97.44 110 ASP A CA 1
ATOM 872 C C . ASP A 1 110 ? 7.828 12.477 15.93 1 97.44 110 ASP A C 1
ATOM 874 O O . ASP A 1 110 ? 8.898 12.227 15.375 1 97.44 110 ASP A O 1
ATOM 878 N N . VAL A 1 111 ? 6.863 13.219 15.398 1 98.62 111 VAL A N 1
ATOM 879 C CA . VAL A 1 111 ? 6.898 13.578 13.984 1 98.62 111 VAL A CA 1
ATOM 880 C C . VAL A 1 111 ? 8.078 14.516 13.719 1 98.62 111 VAL A C 1
ATOM 882 O O . VAL A 1 111 ? 8.773 14.375 12.711 1 98.62 111 VAL A O 1
ATOM 885 N N . ASP A 1 112 ? 8.32 15.461 14.609 1 98.56 112 ASP A N 1
ATOM 886 C CA . ASP A 1 112 ? 9.398 16.422 14.398 1 98.56 112 ASP A CA 1
ATOM 887 C C . ASP A 1 112 ? 10.758 15.734 14.383 1 98.56 112 ASP A C 1
ATOM 889 O O . ASP A 1 112 ? 11.609 16.047 13.547 1 98.56 112 ASP A O 1
ATOM 893 N N . ALA A 1 113 ? 10.961 14.766 15.227 1 98.38 113 ALA A N 1
ATOM 894 C CA . ALA A 1 113 ? 12.203 13.992 15.242 1 98.38 113 ALA A CA 1
ATOM 895 C C . ALA A 1 113 ? 12.359 13.188 13.953 1 98.38 113 ALA A C 1
ATOM 897 O O . ALA A 1 113 ? 13.461 13.086 13.406 1 98.38 113 ALA A O 1
ATOM 898 N N . ALA A 1 114 ? 11.266 12.625 13.555 1 98.25 114 ALA A N 1
ATOM 899 C CA . ALA A 1 114 ? 11.281 11.859 12.312 1 98.25 114 ALA A CA 1
ATOM 900 C C . ALA A 1 114 ? 11.656 12.75 11.125 1 98.25 114 ALA A C 1
ATOM 902 O O . ALA A 1 114 ? 12.461 12.352 10.273 1 98.25 114 ALA A O 1
ATOM 903 N N . VAL A 1 115 ? 11.086 13.922 11.078 1 98.62 115 VAL A N 1
ATOM 904 C CA . VAL A 1 115 ? 11.328 14.859 9.984 1 98.62 115 VAL A CA 1
ATOM 905 C C . VAL A 1 115 ? 12.789 15.297 10 1 98.62 115 VAL A C 1
ATOM 907 O O . VAL A 1 115 ? 13.43 15.383 8.945 1 98.62 115 VAL A O 1
ATOM 910 N N . ASP A 1 116 ? 13.336 15.586 11.18 1 98.44 116 ASP A N 1
ATOM 911 C CA . ASP A 1 116 ? 14.75 15.953 11.281 1 98.44 116 ASP A CA 1
ATOM 912 C C . ASP A 1 116 ? 15.641 14.859 10.711 1 98.44 116 ASP A C 1
ATOM 914 O O . ASP A 1 116 ? 16.578 15.141 9.961 1 98.44 116 ASP A O 1
ATOM 918 N N . TYR A 1 117 ? 15.344 13.648 11.07 1 98.38 117 TYR A N 1
ATOM 919 C CA . TYR A 1 117 ? 16.078 12.516 10.539 1 98.38 117 TYR A CA 1
ATOM 920 C C . TYR A 1 117 ? 15.969 12.445 9.023 1 98.38 117 TYR A C 1
ATOM 922 O O . TYR A 1 117 ? 16.984 12.352 8.32 1 98.38 117 TYR A O 1
ATOM 930 N N . LEU A 1 118 ? 14.734 12.555 8.492 1 98.44 118 LEU A N 1
ATOM 931 C CA . LEU A 1 118 ? 14.492 12.383 7.062 1 98.44 118 LEU A CA 1
ATOM 932 C C . LEU A 1 118 ? 15.133 13.516 6.266 1 98.44 118 LEU A C 1
ATOM 934 O O . LEU A 1 118 ? 15.586 13.312 5.141 1 98.44 118 LEU A O 1
ATOM 938 N N . ARG A 1 119 ? 15.188 14.703 6.816 1 98.06 119 ARG A N 1
ATOM 939 C CA . ARG A 1 119 ? 15.828 15.844 6.168 1 98.06 119 ARG A CA 1
ATOM 940 C C . ARG A 1 119 ? 17.312 15.594 5.965 1 98.06 119 ARG A C 1
ATOM 942 O O . ARG A 1 119 ? 17.922 16.125 5.027 1 98.06 119 ARG A O 1
ATOM 949 N N . SER A 1 120 ? 17.891 14.773 6.785 1 97.81 120 SER A N 1
ATOM 950 C CA . SER A 1 120 ? 19.312 14.508 6.723 1 97.81 120 SER A CA 1
ATOM 951 C C . SER A 1 120 ? 19.641 13.469 5.656 1 97.81 120 SER A C 1
ATOM 953 O O . SER A 1 120 ? 20.812 13.266 5.32 1 97.81 120 SER A O 1
ATOM 955 N N . VAL A 1 121 ? 18.672 12.812 5.121 1 97.94 121 VAL A N 1
ATOM 956 C CA . VAL A 1 121 ? 18.859 11.75 4.141 1 97.94 121 VAL A CA 1
ATOM 957 C C . VAL A 1 121 ? 18.938 12.344 2.738 1 97.94 121 VAL A C 1
ATOM 959 O O . VAL A 1 121 ? 17.984 12.961 2.262 1 97.94 121 VAL A O 1
ATOM 962 N N . PRO A 1 122 ? 19.984 12.117 2.064 1 98 122 PRO A N 1
ATOM 963 C CA . PRO A 1 122 ? 20.109 12.672 0.713 1 98 122 PRO A CA 1
ATOM 964 C C . PRO A 1 122 ? 19 12.188 -0.22 1 98 122 PRO A C 1
ATOM 966 O O . PRO A 1 122 ? 18.688 10.992 -0.245 1 98 122 PRO A O 1
ATOM 969 N N . GLY A 1 123 ? 18.375 13.148 -0.917 1 98.31 123 GLY A N 1
ATOM 970 C CA . GLY A 1 123 ? 17.391 12.812 -1.932 1 98.31 123 GLY A CA 1
ATOM 971 C C . GLY A 1 123 ? 15.977 12.797 -1.399 1 98.31 123 GLY A C 1
ATOM 972 O O . GLY A 1 123 ? 15.016 12.781 -2.174 1 98.31 123 GLY A O 1
ATOM 973 N N . VAL A 1 124 ? 15.82 12.805 -0.092 1 98.81 124 VAL A N 1
ATOM 974 C CA . VAL A 1 124 ? 14.492 12.859 0.503 1 98.81 124 VAL A CA 1
ATOM 975 C C . VAL A 1 124 ? 14 14.297 0.536 1 98.81 124 VAL A C 1
ATOM 977 O O . VAL A 1 124 ? 14.766 15.219 0.85 1 98.81 124 VAL A O 1
ATOM 980 N N . LYS A 1 125 ? 12.781 14.484 0.176 1 98.81 125 LYS A N 1
ATOM 981 C CA . LYS A 1 125 ? 12.164 15.812 0.214 1 98.81 125 LYS A CA 1
ATOM 982 C C . LYS A 1 125 ? 10.969 15.828 1.164 1 98.81 125 LYS A C 1
ATOM 984 O O . LYS A 1 125 ? 10.016 15.07 0.991 1 98.81 125 LYS A O 1
ATOM 989 N N . ILE A 1 126 ? 11.031 16.703 2.127 1 98.88 126 ILE A N 1
ATOM 990 C CA . ILE A 1 126 ? 9.891 16.938 3.002 1 98.88 126 ILE A CA 1
ATOM 991 C C . ILE A 1 126 ? 8.891 17.875 2.318 1 98.88 126 ILE A C 1
ATOM 993 O O . ILE A 1 126 ? 9.289 18.875 1.719 1 98.88 126 ILE A O 1
ATOM 997 N N . LEU A 1 127 ? 7.645 17.547 2.334 1 98.81 127 LEU A N 1
ATOM 998 C CA . LEU A 1 127 ? 6.621 18.391 1.72 1 98.81 127 LEU A CA 1
ATOM 999 C C . LEU A 1 127 ? 5.988 19.312 2.752 1 98.81 127 LEU A C 1
ATOM 1001 O O . LEU A 1 127 ? 5.367 18.859 3.709 1 98.81 127 LEU A O 1
ATOM 1005 N N . GLY A 1 128 ? 6.094 20.625 2.557 1 98.19 128 GLY A N 1
ATOM 1006 C CA . GLY A 1 128 ? 5.578 21.594 3.521 1 98.19 128 GLY A CA 1
ATOM 1007 C C . GLY A 1 128 ? 6.238 21.469 4.883 1 98.19 128 GLY A C 1
ATOM 1008 O O . GLY A 1 128 ? 7.465 21.5 4.988 1 98.19 128 GLY A O 1
ATOM 1009 N N . GLU A 1 129 ? 5.375 21.453 5.93 1 97.88 129 GLU A N 1
ATOM 1010 C CA . GLU A 1 129 ? 5.781 21.312 7.324 1 97.88 129 GLU A CA 1
ATOM 1011 C C . GLU A 1 129 ? 4.812 20.422 8.094 1 97.88 129 GLU A C 1
ATOM 1013 O O . GLU A 1 129 ? 3.641 20.312 7.73 1 97.88 129 GLU A O 1
ATOM 1018 N N . PRO A 1 130 ? 5.371 19.844 9.164 1 98.62 130 PRO A N 1
ATOM 1019 C CA . PRO A 1 130 ? 4.438 19.078 9.992 1 98.62 130 PRO A CA 1
ATOM 1020 C C . PRO A 1 130 ? 3.227 19.891 10.43 1 98.62 130 PRO A C 1
ATOM 1022 O O . PRO A 1 130 ? 3.371 21.062 10.805 1 98.62 130 PRO A O 1
ATOM 1025 N N . GLU A 1 131 ? 2.104 19.266 10.312 1 98.31 131 GLU A N 1
ATOM 1026 C CA . GLU A 1 131 ? 0.862 19.906 10.727 1 98.31 131 GLU A CA 1
ATOM 1027 C C . GLU A 1 131 ? 0.104 19.047 11.734 1 98.31 131 GLU A C 1
ATOM 1029 O O . GLU A 1 131 ? 0.173 17.812 11.688 1 98.31 131 GLU A O 1
ATOM 1034 N N . THR A 1 132 ? -0.602 19.766 12.594 1 98.5 132 THR A N 1
ATOM 1035 C CA . THR A 1 132 ? -1.509 19.109 13.523 1 98.5 132 THR A CA 1
ATOM 1036 C C . THR A 1 132 ? -2.961 19.453 13.211 1 98.5 132 THR A C 1
ATOM 1038 O O . THR A 1 132 ? -3.314 20.641 13.125 1 98.5 132 THR A O 1
ATOM 1041 N N . ILE A 1 133 ? -3.723 18.438 13 1 98.12 133 ILE A N 1
ATOM 1042 C CA . ILE A 1 133 ? -5.152 18.641 12.789 1 98.12 133 ILE A CA 1
ATOM 1043 C C . ILE A 1 133 ? -5.816 19.047 14.094 1 98.12 133 ILE A C 1
ATOM 1045 O O . ILE A 1 133 ? -5.613 18.406 15.133 1 98.12 133 ILE A O 1
ATOM 1049 N N . THR A 1 134 ? -6.621 20.078 14.023 1 97.31 134 THR A N 1
ATOM 1050 C CA . THR A 1 134 ? -7.105 20.641 15.281 1 97.31 134 THR A CA 1
ATOM 1051 C C . THR A 1 134 ? -8.609 20.406 15.43 1 97.31 134 THR A C 1
ATOM 1053 O O . THR A 1 134 ? -9.172 20.625 16.516 1 97.31 134 THR A O 1
ATOM 1056 N N . GLU A 1 135 ? -9.242 19.984 14.375 1 96.94 135 GLU A N 1
ATOM 1057 C CA . GLU A 1 135 ? -10.688 19.797 14.414 1 96.94 135 GLU A CA 1
ATOM 1058 C C . GLU A 1 135 ? -11.102 18.547 13.641 1 96.94 135 GLU A C 1
ATOM 1060 O O . GLU A 1 135 ? -10.312 18 12.867 1 96.94 135 GLU A O 1
ATOM 1065 N N . GLY A 1 136 ? -12.32 18.172 13.891 1 97 136 GLY A N 1
ATOM 1066 C CA . GLY A 1 136 ? -12.883 17.062 13.141 1 97 136 GLY A CA 1
ATOM 1067 C C . GLY A 1 136 ? -12.578 15.711 13.766 1 97 136 GLY A C 1
ATOM 1068 O O . GLY A 1 136 ? -12.141 15.633 14.914 1 97 136 GLY A O 1
ATOM 1069 N N . PRO A 1 137 ? -12.852 14.641 13.062 1 97.69 137 PRO A N 1
ATOM 1070 C CA . PRO A 1 137 ? -12.82 13.289 13.617 1 97.69 137 PRO A CA 1
ATOM 1071 C C . PRO A 1 137 ? -11.406 12.844 13.992 1 97.69 137 PRO A C 1
ATOM 1073 O O . PRO A 1 137 ? -11.242 11.891 14.766 1 97.69 137 PRO A O 1
ATOM 1076 N N . ILE A 1 138 ? -10.391 13.539 13.477 1 98.19 138 ILE A N 1
ATOM 1077 C CA . ILE A 1 138 ? -9.039 13.062 13.75 1 98.19 138 ILE A CA 1
ATOM 1078 C C . ILE A 1 138 ? -8.227 14.18 14.414 1 98.19 138 ILE A C 1
ATOM 1080 O O . ILE A 1 138 ? -7.016 14.266 14.219 1 98.19 138 ILE A O 1
ATOM 1084 N N . ALA A 1 139 ? -8.922 15.07 15.055 1 98.25 139 ALA A N 1
ATOM 1085 C CA . ALA A 1 139 ? -8.234 16.109 15.82 1 98.25 139 ALA A CA 1
ATOM 1086 C C . ALA A 1 139 ? -7.125 15.516 16.688 1 98.25 139 ALA A C 1
ATOM 1088 O O . ALA A 1 139 ? -7.332 14.508 17.375 1 98.25 139 ALA A O 1
ATOM 1089 N N . GLY A 1 140 ? -5.969 16.125 16.562 1 98.12 140 GLY A N 1
ATOM 1090 C CA . GLY A 1 140 ? -4.797 15.672 17.281 1 98.12 140 GLY A CA 1
ATOM 1091 C C . GLY A 1 140 ? -3.785 14.961 16.406 1 98.12 140 GLY A C 1
ATOM 1092 O O . GLY A 1 140 ? -2.627 14.797 16.797 1 98.12 140 GLY A O 1
ATOM 1093 N N . ASP A 1 141 ? -4.211 14.5 15.242 1 98.25 141 ASP A N 1
ATOM 1094 C CA . ASP A 1 141 ? -3.326 13.859 14.273 1 98.25 141 ASP A CA 1
ATOM 1095 C C . ASP A 1 141 ? -2.26 14.836 13.781 1 98.25 141 ASP A C 1
ATOM 1097 O O . ASP A 1 141 ? -2.576 15.953 13.359 1 98.25 141 ASP A O 1
ATOM 1101 N N . ARG A 1 142 ? -1.03 14.516 13.953 1 98.81 142 ARG A N 1
ATOM 1102 C CA . ARG A 1 142 ? 0.084 15.281 13.414 1 98.81 142 ARG A CA 1
ATOM 1103 C C . ARG A 1 142 ? 0.788 14.523 12.297 1 98.81 142 ARG A C 1
ATOM 1105 O O . ARG A 1 142 ? 1.094 13.336 12.445 1 98.81 142 ARG A O 1
ATOM 1112 N N . TRP A 1 143 ? 1.034 15.242 11.188 1 98.81 143 TRP A N 1
ATOM 1113 C CA . TRP A 1 143 ? 1.474 14.5 10.008 1 98.81 143 TRP A CA 1
ATOM 1114 C C . TRP A 1 143 ? 2.332 15.383 9.102 1 98.81 143 TRP A C 1
ATOM 1116 O O . TRP A 1 143 ? 2.316 16.609 9.219 1 98.81 143 TRP A O 1
ATOM 1126 N N . VAL A 1 144 ? 3.137 14.758 8.219 1 98.94 144 VAL A N 1
ATOM 1127 C CA . VAL A 1 144 ? 3.82 15.398 7.102 1 98.94 144 VAL A CA 1
ATOM 1128 C C . VAL A 1 144 ? 4.137 14.367 6.02 1 98.94 144 VAL A C 1
ATOM 1130 O O . VAL A 1 144 ? 4.465 13.219 6.332 1 98.94 144 VAL A O 1
ATOM 1133 N N . TYR A 1 145 ? 3.975 14.766 4.73 1 98.94 145 TYR A N 1
ATOM 1134 C CA . TYR A 1 145 ? 4.391 13.922 3.617 1 98.94 145 TYR A CA 1
ATOM 1135 C C . TYR A 1 145 ? 5.855 14.164 3.27 1 98.94 145 TYR A C 1
ATOM 1137 O O . TYR A 1 145 ? 6.395 15.242 3.531 1 98.94 145 TYR A O 1
ATOM 1145 N N . PHE A 1 146 ? 6.457 13.172 2.713 1 98.94 146 PHE A N 1
ATOM 1146 C CA . PHE A 1 146 ? 7.785 13.305 2.125 1 98.94 146 PHE A CA 1
ATOM 1147 C C . PHE A 1 146 ? 7.914 12.438 0.878 1 98.94 146 PHE A C 1
ATOM 1149 O O . PHE A 1 146 ? 7.086 11.562 0.635 1 98.94 146 PHE A O 1
ATOM 1156 N N . LEU A 1 147 ? 8.867 12.758 0.064 1 98.88 147 LEU A N 1
ATOM 1157 C CA . LEU A 1 147 ? 9.172 11.984 -1.139 1 98.88 147 LEU A CA 1
ATOM 1158 C C . LEU A 1 147 ? 10.484 11.219 -0.978 1 98.88 147 LEU A C 1
ATOM 1160 O O . LEU A 1 147 ? 11.461 11.75 -0.446 1 98.88 147 LEU A O 1
ATOM 1164 N N . THR A 1 148 ? 10.453 9.969 -1.404 1 98.88 148 THR A N 1
ATOM 1165 C CA . THR A 1 148 ? 11.68 9.195 -1.511 1 98.88 148 THR A CA 1
ATOM 1166 C C . THR A 1 148 ? 12.617 9.797 -2.559 1 98.88 148 THR A C 1
ATOM 1168 O O . THR A 1 148 ? 12.211 10.68 -3.316 1 98.88 148 THR A O 1
ATOM 1171 N N . PRO A 1 149 ? 13.844 9.25 -2.623 1 98.62 149 PRO A N 1
ATOM 1172 C CA . PRO A 1 149 ? 14.789 9.789 -3.605 1 98.62 149 PRO A CA 1
ATOM 1173 C C . PRO A 1 149 ? 14.289 9.656 -5.043 1 98.62 149 PRO A C 1
ATOM 1175 O O . PRO A 1 149 ? 14.664 10.453 -5.906 1 98.62 149 PRO A O 1
ATOM 1178 N N . TRP A 1 150 ? 13.375 8.648 -5.301 1 98.69 150 TRP A N 1
ATOM 1179 C CA . TRP A 1 150 ? 12.867 8.492 -6.66 1 98.69 150 TRP A CA 1
ATOM 1180 C C . TRP A 1 150 ? 11.469 9.094 -6.789 1 98.69 150 TRP A C 1
ATOM 1182 O O . TRP A 1 150 ? 10.82 8.945 -7.824 1 98.69 150 TRP A O 1
ATOM 1192 N N . GLY A 1 151 ? 10.969 9.633 -5.734 1 98.75 151 GLY A N 1
ATOM 1193 C CA . GLY A 1 151 ? 9.781 10.461 -5.871 1 98.75 151 GLY A CA 1
ATOM 1194 C C . GLY A 1 151 ? 8.523 9.781 -5.355 1 98.75 151 GLY A C 1
ATOM 1195 O O . GLY A 1 151 ? 7.434 10.352 -5.438 1 98.75 151 GLY A O 1
ATOM 1196 N N . MET A 1 152 ? 8.617 8.609 -4.816 1 98.81 152 MET A N 1
ATOM 1197 C CA . MET A 1 152 ? 7.449 7.961 -4.234 1 98.81 152 MET A CA 1
ATOM 1198 C C . MET A 1 152 ? 6.984 8.695 -2.98 1 98.81 152 MET A C 1
ATOM 1200 O O . MET A 1 152 ? 7.801 9.055 -2.129 1 98.81 152 MET A O 1
ATOM 1204 N N . GLN A 1 153 ? 5.688 8.945 -2.867 1 98.88 153 GLN A N 1
ATOM 1205 C CA . GLN A 1 153 ? 5.152 9.719 -1.749 1 98.88 153 GLN A CA 1
ATOM 1206 C C . GLN A 1 153 ? 4.922 8.828 -0.529 1 98.88 153 GLN A C 1
ATOM 1208 O O . GLN A 1 153 ? 4.344 7.75 -0.642 1 98.88 153 GLN A O 1
ATOM 1213 N N . MET A 1 154 ? 5.426 9.297 0.575 1 98.88 154 MET A N 1
ATOM 1214 C CA . MET A 1 154 ? 5.254 8.648 1.875 1 98.88 154 MET A CA 1
ATOM 1215 C C . MET A 1 154 ? 4.801 9.656 2.926 1 98.88 154 MET A C 1
ATOM 1217 O O . MET A 1 154 ? 4.66 10.844 2.631 1 98.88 154 MET A O 1
ATOM 1221 N N . GLU A 1 155 ? 4.52 9.109 4.117 1 98.94 155 GLU A N 1
ATOM 1222 C CA . GLU A 1 155 ? 4.02 9.93 5.219 1 98.94 155 GLU A CA 1
ATOM 1223 C C . GLU A 1 155 ? 4.578 9.461 6.559 1 98.94 155 GLU A C 1
ATOM 1225 O O . GLU A 1 155 ? 4.762 8.258 6.77 1 98.94 155 GLU A O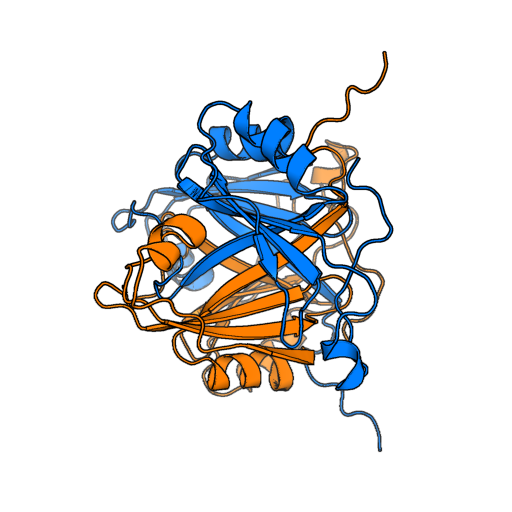 1
ATOM 1230 N N . VAL A 1 156 ? 4.938 10.375 7.398 1 98.75 156 VAL A N 1
ATOM 1231 C CA . VAL A 1 156 ? 5.07 10.062 8.82 1 98.75 156 VAL A CA 1
ATOM 1232 C C . VAL A 1 156 ? 3.982 10.789 9.609 1 98.75 156 VAL A C 1
ATOM 1234 O O . VAL A 1 156 ? 3.631 11.93 9.297 1 98.75 156 VAL A O 1
ATOM 1237 N N . LEU A 1 157 ? 3.457 10.094 10.594 1 98.62 157 LEU A N 1
ATOM 1238 C CA . LEU A 1 157 ? 2.396 10.703 11.391 1 98.62 157 LEU A CA 1
ATOM 1239 C C . LEU A 1 157 ? 2.375 10.117 12.797 1 98.62 157 LEU A C 1
ATOM 1241 O O . LEU A 1 157 ? 2.947 9.055 13.047 1 98.62 157 LEU A O 1
ATOM 1245 N N . HIS A 1 158 ? 1.766 10.82 13.648 1 98.12 158 HIS A N 1
ATOM 1246 C CA . HIS A 1 158 ? 1.461 10.398 15.008 1 98.12 158 HIS A CA 1
ATOM 1247 C C . HIS A 1 158 ? -0.004 10.648 15.352 1 98.12 158 HIS A C 1
ATOM 1249 O O . HIS A 1 158 ? -0.479 11.789 15.266 1 98.12 158 HIS A O 1
ATOM 1255 N N . THR A 1 159 ? -0.701 9.578 15.648 1 96.88 159 THR A N 1
ATOM 1256 C CA . THR A 1 159 ? -2.094 9.672 16.062 1 96.88 159 THR A CA 1
ATOM 1257 C C . THR A 1 159 ? -2.215 9.523 17.578 1 96.88 159 THR A C 1
ATOM 1259 O O . THR A 1 159 ? -1.717 8.555 18.156 1 96.88 159 THR A O 1
ATOM 1262 N N . PRO A 1 160 ? -2.889 10.469 18.156 1 94.19 160 PRO A N 1
ATOM 1263 C CA . PRO A 1 160 ? -3.074 10.336 19.609 1 94.19 160 PRO A CA 1
ATOM 1264 C C . PRO A 1 160 ? -4.184 9.352 19.984 1 94.19 160 PRO A C 1
ATOM 1266 O O . PRO A 1 160 ? -5.008 9 19.125 1 94.19 160 PRO A O 1
ATOM 1269 N N . ARG A 1 161 ? -4.09 8.883 21.219 1 90.56 161 ARG A N 1
ATOM 1270 C CA . ARG A 1 161 ? -5.215 8.102 21.734 1 90.56 161 ARG A CA 1
ATOM 1271 C C . ARG A 1 161 ? -6.449 8.984 21.906 1 90.56 161 ARG A C 1
ATOM 1273 O O . ARG A 1 161 ? -6.336 10.172 22.203 1 90.56 161 ARG A O 1
ATOM 1280 N N . GLY A 1 162 ? -7.52 8.367 21.688 1 93.62 162 GLY A N 1
ATOM 1281 C CA . GLY A 1 162 ? -8.766 9.039 22 1 93.62 162 GLY A CA 1
ATOM 1282 C C . GLY A 1 162 ? -9.18 10.055 20.953 1 93.62 162 GLY A C 1
ATOM 1283 O O . GLY A 1 162 ? -9.82 11.062 21.266 1 93.62 162 GLY A O 1
ATOM 1284 N N . MET A 1 163 ? -8.82 9.859 19.766 1 96.44 163 MET A N 1
ATOM 1285 C CA . MET A 1 163 ? -9.273 10.758 18.703 1 96.44 163 MET A CA 1
ATOM 1286 C C . MET A 1 163 ? -10.797 10.797 18.641 1 96.44 163 MET A C 1
ATOM 1288 O O . MET A 1 163 ? -11.461 9.805 18.922 1 96.44 163 MET A O 1
ATOM 1292 N N . PRO A 1 164 ? -11.398 11.914 18.172 1 97.75 164 PRO A N 1
ATOM 1293 C CA . PRO A 1 164 ? -12.844 12.141 18.25 1 97.75 164 PRO A CA 1
ATOM 1294 C C . PRO A 1 164 ? -13.648 11.07 17.516 1 97.75 164 PRO A C 1
ATOM 1296 O O . PRO A 1 164 ? -14.766 10.742 17.922 1 97.75 164 PRO A O 1
ATOM 1299 N N . TYR A 1 165 ? -13.102 10.461 16.469 1 97.62 165 TYR A N 1
ATOM 1300 C CA . TYR A 1 165 ? -13.875 9.492 15.703 1 97.62 165 TYR A CA 1
ATOM 1301 C C . TYR A 1 165 ? -14.305 8.32 16.578 1 97.62 165 TYR A C 1
ATOM 1303 O O . TYR A 1 165 ? -15.297 7.656 16.297 1 97.62 165 TYR A O 1
ATOM 1311 N N . GLU A 1 166 ? -13.617 8.094 17.625 1 97.12 166 GLU A N 1
ATOM 1312 C CA . GLU A 1 166 ? -13.852 6.941 18.5 1 97.12 166 GLU A CA 1
ATOM 1313 C C . GLU A 1 166 ? -15.203 7.047 19.203 1 97.12 166 GLU A C 1
ATOM 1315 O O . GLU A 1 166 ? -15.727 6.047 19.703 1 97.12 166 GLU A O 1
ATOM 1320 N N . LYS A 1 167 ? -15.742 8.234 19.266 1 97 167 LYS A N 1
ATOM 1321 C CA . LYS A 1 167 ? -17.047 8.43 19.891 1 97 167 LYS A CA 1
ATOM 1322 C C . LYS A 1 167 ? -18.172 7.918 18.984 1 97 167 LYS A C 1
ATOM 1324 O O . LYS A 1 167 ? -19.266 7.633 19.453 1 97 167 LYS A O 1
ATOM 1329 N N . ASP A 1 168 ? -17.844 7.781 17.766 1 96.25 168 ASP A N 1
ATOM 1330 C CA . ASP A 1 168 ? -18.906 7.527 16.797 1 96.25 168 ASP A CA 1
ATOM 1331 C C . ASP A 1 168 ? -18.906 6.066 16.344 1 96.25 168 ASP A C 1
ATOM 1333 O O . ASP A 1 168 ? -19.797 5.637 15.617 1 96.25 168 ASP A O 1
ATOM 1337 N N . THR A 1 169 ? -17.906 5.348 16.734 1 96 169 THR A N 1
ATOM 1338 C CA . THR A 1 169 ? -17.812 3.947 16.328 1 96 169 THR A CA 1
ATOM 1339 C C . THR A 1 169 ? -17 3.145 17.359 1 96 169 THR A C 1
ATOM 1341 O O . THR A 1 169 ? -16.141 3.691 18.031 1 96 169 THR A O 1
ATOM 1344 N N . ASP A 1 170 ? -17.203 1.846 17.359 1 95.19 170 ASP A N 1
ATOM 1345 C CA . ASP A 1 170 ? -16.422 0.954 18.203 1 95.19 170 ASP A CA 1
ATOM 1346 C C . ASP A 1 170 ? -15.148 0.489 17.484 1 95.19 170 ASP A C 1
ATOM 1348 O O . ASP A 1 170 ? -14.219 -0.008 18.125 1 95.19 170 ASP A O 1
ATOM 1352 N N . ALA A 1 171 ? -15.188 0.641 16.188 1 94.69 171 ALA A N 1
ATOM 1353 C CA . ALA A 1 171 ? -14 0.259 15.43 1 94.69 171 ALA A CA 1
ATOM 1354 C C . ALA A 1 171 ? -12.828 1.18 15.742 1 94.69 171 ALA A C 1
ATOM 1356 O O . ALA A 1 171 ? -13.016 2.352 1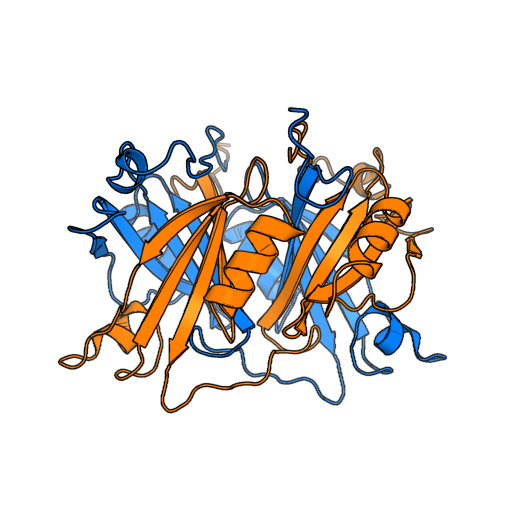6.078 1 94.69 171 ALA A O 1
ATOM 1357 N N . ARG A 1 172 ? -11.625 0.609 15.695 1 96.25 172 ARG A N 1
ATOM 1358 C CA . ARG A 1 172 ? -10.422 1.354 16.047 1 96.25 172 ARG A CA 1
ATOM 1359 C C . ARG A 1 172 ? -9.336 1.183 14.984 1 96.25 172 ARG A C 1
ATOM 1361 O O . ARG A 1 172 ? -9.258 0.137 14.336 1 96.25 172 ARG A O 1
ATOM 1368 N N . LEU A 1 173 ? -8.492 2.18 14.844 1 96.69 173 LEU A N 1
ATOM 1369 C CA . LEU A 1 173 ? -7.246 2.047 14.102 1 96.69 173 LEU A CA 1
ATOM 1370 C C . LEU A 1 173 ? -6.355 0.974 14.711 1 96.69 173 LEU A C 1
ATOM 1372 O O . LEU A 1 173 ? -6.301 0.833 15.938 1 96.69 173 LEU A O 1
ATOM 1376 N N . PHE A 1 174 ? -5.688 0.281 13.82 1 93.94 174 PHE A N 1
ATOM 1377 C CA . PHE A 1 174 ? -4.625 -0.567 14.344 1 93.94 174 PHE A CA 1
ATOM 1378 C C . PHE A 1 174 ? -3.404 0.266 14.719 1 93.94 174 PHE A C 1
ATOM 1380 O O . PHE A 1 174 ? -2.982 1.14 13.961 1 93.94 174 PHE A O 1
ATOM 1387 N N . GLU A 1 175 ? -2.871 -0.004 15.828 1 88.19 175 GLU A N 1
ATOM 1388 C CA . GLU A 1 175 ? -1.591 0.533 16.281 1 88.19 175 GLU A CA 1
ATOM 1389 C C . GLU A 1 175 ? -0.736 -0.551 16.938 1 88.19 175 GLU A C 1
ATOM 1391 O O . GLU A 1 175 ? -1.146 -1.161 17.922 1 88.19 175 GLU A O 1
ATOM 1396 N N . SER A 1 176 ? 0.414 -0.653 16.281 1 83.75 176 SER A N 1
ATOM 1397 C CA . SER A 1 176 ? 1.273 -1.701 16.828 1 83.75 176 SER A CA 1
ATOM 1398 C C . SER A 1 176 ? 1.809 -1.322 18.203 1 83.75 176 SER A C 1
ATOM 1400 O O . SER A 1 176 ? 2.17 -0.168 18.438 1 83.75 176 SER A O 1
ATOM 1402 N N . SER A 1 177 ? 1.829 -2.264 19.047 1 78.5 177 SER A N 1
ATOM 1403 C CA . SER A 1 177 ? 2.471 -2.062 20.344 1 78.5 177 SER A CA 1
ATOM 1404 C C . SER A 1 177 ? 3.941 -2.467 20.297 1 78.5 177 SER A C 1
ATOM 1406 O O . SER A 1 177 ? 4.703 -2.16 21.219 1 78.5 177 SER A O 1
ATOM 1408 N N . GLU A 1 178 ? 4.266 -3.031 19.125 1 80 178 GLU A N 1
ATOM 1409 C CA . GLU A 1 178 ? 5.648 -3.477 18.969 1 80 178 GLU A CA 1
ATOM 1410 C C . GLU A 1 178 ? 6.512 -2.377 18.344 1 80 178 GLU A C 1
ATOM 1412 O O . GLU A 1 178 ? 6.012 -1.532 17.609 1 80 178 GLU A O 1
ATOM 1417 N N . SER A 1 179 ? 7.75 -2.484 18.797 1 79.06 179 SER A N 1
ATOM 1418 C CA . SER A 1 179 ? 8.688 -1.504 18.266 1 79.06 179 SER A CA 1
ATOM 1419 C C . SER A 1 179 ? 9.148 -1.88 16.859 1 79.06 179 SER A C 1
ATOM 1421 O O . SER A 1 179 ? 9.211 -3.062 16.516 1 79.06 179 SER A O 1
ATOM 1423 N N . TRP A 1 180 ? 9.445 -0.948 15.93 1 79.69 180 TRP A N 1
ATOM 1424 C CA . TRP A 1 180 ? 10 -1.134 14.594 1 79.69 180 TRP A CA 1
ATOM 1425 C C . TRP A 1 180 ? 11.43 -1.651 14.672 1 79.69 180 TRP A C 1
ATOM 1427 O O . TRP A 1 180 ? 11.867 -2.422 13.805 1 79.69 180 TRP A O 1
ATOM 1437 N N . ALA A 1 181 ? 12.203 -1.173 15.656 1 64.81 181 ALA A N 1
ATOM 1438 C CA . ALA A 1 181 ? 13.562 -1.604 15.969 1 64.81 181 ALA A CA 1
ATOM 1439 C C . ALA A 1 181 ? 13.75 -1.775 17.469 1 64.81 181 ALA A C 1
ATOM 1441 O O . ALA A 1 181 ? 13.062 -1.132 18.266 1 64.81 181 ALA A O 1
ATOM 1442 N N . MET B 1 1 ? 28.625 -3.434 20.453 1 26.95 1 MET B N 1
ATOM 1443 C CA . MET B 1 1 ? 28.469 -2.275 19.578 1 26.95 1 MET B CA 1
ATOM 1444 C C . MET B 1 1 ? 27.016 -1.865 19.469 1 26.95 1 MET B C 1
ATOM 1446 O O . MET B 1 1 ? 26.141 -2.713 19.266 1 26.95 1 MET B O 1
ATOM 1450 N N . SER B 1 2 ? 26.594 -0.842 20.078 1 32.06 2 SER B N 1
ATOM 1451 C CA . SER B 1 2 ? 25.203 -0.448 20.25 1 32.06 2 SER B CA 1
ATOM 1452 C C . SER B 1 2 ? 24.422 -0.621 18.953 1 32.06 2 SER B C 1
ATOM 1454 O O . SER B 1 2 ? 24.891 -0.221 17.875 1 32.06 2 SER B O 1
ATOM 1456 N N . ARG B 1 3 ? 23.703 -1.524 18.672 1 37.72 3 ARG B N 1
ATOM 1457 C CA . ARG B 1 3 ? 22.953 -1.618 17.422 1 37.72 3 ARG B CA 1
ATOM 1458 C C . ARG B 1 3 ? 22.516 -0.24 16.938 1 37.72 3 ARG B C 1
ATOM 1460 O O . ARG B 1 3 ? 21.703 0.42 17.594 1 37.72 3 ARG B O 1
ATOM 1467 N N . THR B 1 4 ? 23.281 0.674 16.484 1 46.47 4 THR B N 1
ATOM 1468 C CA . THR B 1 4 ? 22.828 1.94 15.93 1 46.47 4 THR B CA 1
ATOM 1469 C C . THR B 1 4 ? 21.5 1.755 15.188 1 46.47 4 THR B C 1
ATOM 1471 O O . THR B 1 4 ? 21.438 1.012 14.211 1 46.47 4 THR B O 1
ATOM 1474 N N . SER B 1 5 ? 20.391 1.879 15.805 1 60.84 5 SER B N 1
ATOM 1475 C CA . SER B 1 5 ? 19.031 1.569 15.375 1 60.84 5 SER B CA 1
ATOM 1476 C C . SER B 1 5 ? 18.75 2.15 14 1 60.84 5 SER B C 1
ATOM 1478 O O . SER B 1 5 ? 18.984 3.336 13.758 1 60.84 5 SER B O 1
ATOM 1480 N N . LYS B 1 6 ? 18.797 1.328 12.984 1 83.12 6 LYS B N 1
ATOM 1481 C CA . LYS B 1 6 ? 18.484 1.771 11.625 1 83.12 6 LYS B CA 1
ATOM 1482 C C . LYS B 1 6 ? 17 2.113 11.484 1 83.12 6 LYS B C 1
ATOM 1484 O O . LYS B 1 6 ? 16.156 1.497 12.133 1 83.12 6 LYS B O 1
ATOM 1489 N N . GLY B 1 7 ? 16.859 3.248 10.898 1 92.69 7 GLY B N 1
ATOM 1490 C CA . GLY B 1 7 ? 15.492 3.623 10.57 1 92.69 7 GLY B CA 1
ATOM 1491 C C . GLY B 1 7 ? 15.07 4.945 11.18 1 92.69 7 GLY B C 1
ATOM 1492 O O . GLY B 1 7 ? 15.891 5.637 11.797 1 92.69 7 GLY B O 1
ATOM 1493 N N . ILE B 1 8 ? 13.859 5.316 11.008 1 96 8 ILE B N 1
ATOM 1494 C CA . ILE B 1 8 ? 13.297 6.555 11.539 1 96 8 ILE B CA 1
ATOM 1495 C C . ILE B 1 8 ? 13.18 6.465 13.055 1 96 8 ILE B C 1
ATOM 1497 O O . ILE B 1 8 ? 12.578 5.523 13.586 1 96 8 ILE B O 1
ATOM 1501 N N . PRO B 1 9 ? 13.781 7.457 13.742 1 94.69 9 PRO B N 1
ATOM 1502 C CA . PRO B 1 9 ? 13.641 7.422 15.195 1 94.69 9 PRO B CA 1
ATOM 1503 C C . PRO B 1 9 ? 12.188 7.383 15.656 1 94.69 9 PRO B C 1
ATOM 1505 O O . PRO B 1 9 ? 11.375 8.188 15.195 1 94.69 9 PRO B O 1
ATOM 1508 N N . GLY B 1 10 ? 11.891 6.414 16.531 1 95 10 GLY B N 1
ATOM 1509 C CA . GLY B 1 10 ? 10.562 6.359 17.125 1 95 10 GLY B CA 1
ATOM 1510 C C . GLY B 1 10 ? 9.531 5.73 16.203 1 95 10 GLY B C 1
ATOM 1511 O O . GLY B 1 10 ? 8.336 5.754 16.5 1 95 10 GLY B O 1
ATOM 1512 N N . ALA B 1 11 ? 9.961 5.16 15.039 1 96.06 11 ALA B N 1
ATOM 1513 C CA . ALA B 1 11 ? 9.023 4.477 14.156 1 96.06 11 ALA B CA 1
ATOM 1514 C C . ALA B 1 11 ? 8.367 3.291 14.859 1 96.06 11 ALA B C 1
ATOM 1516 O O . ALA B 1 11 ? 9.031 2.547 15.586 1 96.06 11 ALA B O 1
ATOM 1517 N N . ARG B 1 12 ? 7.074 3.107 14.617 1 94.25 12 ARG B N 1
ATOM 1518 C CA . ARG B 1 12 ? 6.328 2.047 15.289 1 94.25 12 ARG B CA 1
ATOM 1519 C C . ARG B 1 12 ? 5.895 0.973 14.297 1 94.25 12 ARG B C 1
ATOM 1521 O O . ARG B 1 12 ? 6.168 -0.213 14.5 1 94.25 12 ARG B O 1
ATOM 1528 N N . SER B 1 13 ? 5.133 1.347 13.312 1 95.06 13 SER B N 1
ATOM 1529 C CA . SER B 1 13 ? 4.633 0.423 12.297 1 95.06 13 SER B CA 1
ATOM 1530 C C . SER B 1 13 ? 4.176 1.168 11.047 1 95.06 13 SER B C 1
ATOM 1532 O O . SER B 1 13 ? 4.121 2.4 11.039 1 95.06 13 SER B O 1
ATOM 1534 N N . VAL B 1 14 ? 3.955 0.397 10.008 1 97.06 14 VAL B N 1
ATOM 1535 C CA . VAL B 1 14 ? 3.146 0.953 8.922 1 97.06 14 VAL B CA 1
ATOM 1536 C C . VAL B 1 14 ? 1.753 1.295 9.445 1 97.06 14 VAL B C 1
ATOM 1538 O O . VAL B 1 14 ? 1.002 0.407 9.859 1 97.06 14 VAL B O 1
ATOM 1541 N N . HIS B 1 15 ? 1.501 2.551 9.531 1 97.69 15 HIS B N 1
ATOM 1542 C CA . HIS B 1 15 ? 0.213 2.99 10.055 1 97.69 15 HIS B CA 1
ATOM 1543 C C . HIS B 1 15 ? -0.908 2.727 9.062 1 97.69 15 HIS B C 1
ATOM 1545 O O . HIS B 1 15 ? -1.963 2.205 9.43 1 97.69 15 HIS B O 1
ATOM 1551 N N . HIS B 1 16 ? -0.737 3.143 7.801 1 98.5 16 HIS B N 1
ATOM 1552 C CA . HIS B 1 16 ? -1.757 2.854 6.797 1 98.5 16 HIS B CA 1
ATOM 1553 C C . HIS B 1 16 ? -1.165 2.848 5.395 1 98.5 16 HIS B C 1
ATOM 1555 O O . HIS B 1 16 ? -0.072 3.377 5.176 1 98.5 16 HIS B O 1
ATOM 1561 N N . LEU B 1 17 ? -1.868 2.223 4.48 1 98.25 17 LEU B N 1
ATOM 1562 C CA . LEU B 1 17 ? -1.724 2.344 3.035 1 98.25 17 LEU B CA 1
ATOM 1563 C C . LEU B 1 17 ? -2.824 3.223 2.449 1 98.25 17 LEU B C 1
ATOM 1565 O O . LEU B 1 17 ? -3.975 3.16 2.889 1 98.25 17 LEU B O 1
ATOM 1569 N N . ALA B 1 18 ? -2.453 3.938 1.424 1 98.88 18 ALA B N 1
ATOM 1570 C CA . ALA B 1 18 ? -3.455 4.848 0.875 1 98.88 18 ALA B CA 1
ATOM 1571 C C . ALA B 1 18 ? -3.551 4.707 -0.642 1 98.88 18 ALA B C 1
ATOM 1573 O O . ALA B 1 18 ? -2.533 4.566 -1.324 1 98.88 18 ALA B O 1
ATOM 1574 N N . TYR B 1 19 ? -4.773 4.793 -1.127 1 98.88 19 TYR B N 1
ATOM 1575 C CA . TYR B 1 19 ? -5.016 4.762 -2.564 1 98.88 19 TYR B CA 1
ATOM 1576 C C . TYR B 1 19 ? -6.043 5.812 -2.967 1 98.88 19 TYR B C 1
ATOM 1578 O O . TYR B 1 19 ? -7.027 6.031 -2.256 1 98.88 19 TYR B O 1
ATOM 1586 N N . THR B 1 20 ? -5.797 6.414 -4.094 1 98.94 20 THR B N 1
ATOM 1587 C CA . THR B 1 20 ? -6.805 7.25 -4.734 1 98.94 20 THR B CA 1
ATOM 1588 C C . THR B 1 20 ? -7.672 6.426 -5.684 1 98.94 20 THR B C 1
ATOM 1590 O O . THR B 1 20 ? -7.152 5.773 -6.594 1 98.94 20 THR B O 1
ATOM 1593 N N . VAL B 1 21 ? -8.945 6.445 -5.477 1 98.94 21 VAL B N 1
ATOM 1594 C CA . VAL B 1 21 ? -9.898 5.641 -6.238 1 98.94 21 VAL B CA 1
ATOM 1595 C C . VAL B 1 21 ? -10.812 6.555 -7.051 1 98.94 21 VAL B C 1
ATOM 1597 O O . VAL B 1 21 ? -10.969 7.734 -6.727 1 98.94 21 VAL B O 1
ATOM 1600 N N . PRO B 1 22 ? -11.438 6 -8.094 1 98.88 22 PRO B N 1
ATOM 1601 C CA . PRO B 1 22 ? -12.328 6.797 -8.938 1 98.88 22 PRO B CA 1
ATOM 1602 C C . PRO B 1 22 ? -13.602 7.238 -8.211 1 98.88 22 PRO B C 1
ATOM 1604 O O . PRO B 1 22 ? -14.109 8.328 -8.461 1 98.88 22 PRO B O 1
ATOM 1607 N N . ASN B 1 23 ? -14.188 6.402 -7.398 1 98.94 23 ASN B N 1
ATOM 1608 C CA . ASN B 1 23 ? -15.422 6.617 -6.652 1 98.94 23 ASN B CA 1
ATOM 1609 C C . ASN B 1 23 ? -15.312 6.094 -5.223 1 98.94 23 ASN B C 1
ATOM 1611 O O . ASN B 1 23 ? -15.234 4.887 -5 1 98.94 23 ASN B O 1
ATOM 1615 N N . LEU B 1 24 ? -15.359 7.043 -4.281 1 98.94 24 LEU B N 1
ATOM 1616 C CA . LEU B 1 24 ? -15.094 6.707 -2.889 1 98.94 24 LEU B CA 1
ATOM 1617 C C . LEU B 1 24 ? -16.188 5.793 -2.332 1 98.94 24 LEU B C 1
ATOM 1619 O O . LEU B 1 24 ? -15.883 4.809 -1.655 1 98.94 24 LEU B O 1
ATOM 1623 N N . ASP B 1 25 ? -17.406 6.086 -2.607 1 98.94 25 ASP B N 1
ATOM 1624 C CA . ASP B 1 25 ? -18.516 5.285 -2.088 1 98.94 25 ASP B CA 1
ATOM 1625 C C . ASP B 1 25 ? -18.453 3.85 -2.602 1 98.94 25 ASP B C 1
ATOM 1627 O O . ASP B 1 25 ? -18.656 2.902 -1.843 1 98.94 25 ASP B O 1
ATOM 1631 N N . GLN B 1 26 ? -18.172 3.68 -3.852 1 98.88 26 GLN B N 1
ATOM 1632 C CA . GLN B 1 26 ? -18.031 2.344 -4.422 1 98.88 26 GLN B CA 1
ATOM 1633 C C . GLN B 1 26 ? -16.891 1.578 -3.742 1 98.88 26 GLN B C 1
ATOM 1635 O O . GLN B 1 26 ? -17.031 0.396 -3.428 1 98.88 26 GLN B O 1
ATOM 1640 N N . ALA B 1 27 ? -15.766 2.273 -3.562 1 98.94 27 ALA B N 1
ATOM 1641 C CA . ALA B 1 27 ? -14.602 1.627 -2.963 1 98.94 27 ALA B CA 1
ATOM 1642 C C . ALA B 1 27 ? -14.875 1.228 -1.518 1 98.94 27 ALA B C 1
ATOM 1644 O O . ALA B 1 27 ? -14.562 0.109 -1.104 1 98.94 27 ALA B O 1
ATOM 1645 N N . VAL B 1 28 ? -15.469 2.133 -0.764 1 98.88 28 VAL B N 1
ATOM 1646 C CA . VAL B 1 28 ? -15.805 1.824 0.623 1 98.88 28 VAL B CA 1
ATOM 1647 C C . VAL B 1 28 ? -16.766 0.634 0.672 1 98.88 28 VAL B C 1
ATOM 1649 O O . VAL B 1 28 ? -16.578 -0.29 1.467 1 98.88 28 VAL B O 1
ATOM 1652 N N . ASP B 1 29 ? -17.781 0.632 -0.182 1 98.62 29 ASP B N 1
ATOM 1653 C CA . ASP B 1 29 ? -18.734 -0.471 -0.231 1 98.62 29 ASP B CA 1
ATOM 1654 C C . ASP B 1 29 ? -18.031 -1.795 -0.516 1 98.62 29 ASP B C 1
ATOM 1656 O O . ASP B 1 29 ? -18.281 -2.797 0.153 1 98.62 29 ASP B O 1
ATOM 1660 N N . PHE B 1 30 ? -17.156 -1.803 -1.422 1 98.75 30 PHE B N 1
ATOM 1661 C CA . PHE B 1 30 ? -16.422 -3.012 -1.798 1 98.75 30 PHE B CA 1
ATOM 1662 C C . PHE B 1 30 ? -15.57 -3.512 -0.642 1 98.75 30 PHE B C 1
ATOM 1664 O O . PHE B 1 30 ? -15.656 -4.684 -0.26 1 98.75 30 PHE B O 1
ATOM 1671 N N . PHE B 1 31 ? -14.758 -2.645 -0.05 1 98.56 31 PHE B N 1
ATOM 1672 C CA . PHE B 1 31 ? -13.836 -3.062 1.001 1 98.56 31 PHE B CA 1
ATOM 1673 C C . PHE B 1 31 ? -14.602 -3.494 2.248 1 98.56 31 PHE B C 1
ATOM 1675 O O . PHE B 1 31 ? -14.195 -4.434 2.936 1 98.56 31 PHE B O 1
ATOM 1682 N N . VAL B 1 32 ? -15.68 -2.838 2.527 1 97.94 32 VAL B N 1
ATOM 1683 C CA . VAL B 1 32 ? -16.422 -3.145 3.74 1 97.94 32 VAL B CA 1
ATOM 1684 C C . VAL B 1 32 ? -17.281 -4.391 3.521 1 97.94 32 VAL B C 1
ATOM 1686 O O . VAL B 1 32 ? -17.156 -5.371 4.262 1 97.94 32 VAL B O 1
ATOM 1689 N N . ASN B 1 33 ? -18.016 -4.461 2.447 1 97.31 33 ASN B N 1
ATOM 1690 C CA . ASN B 1 33 ? -19.047 -5.488 2.301 1 97.31 33 ASN B CA 1
ATOM 1691 C C . ASN B 1 33 ? -18.5 -6.715 1.569 1 97.31 33 ASN B C 1
ATOM 1693 O O . ASN B 1 33 ? -19.047 -7.812 1.71 1 97.31 33 ASN B O 1
ATOM 1697 N N . VAL B 1 34 ? -17.469 -6.539 0.765 1 97.94 34 VAL B N 1
ATOM 1698 C CA . VAL B 1 34 ? -16.922 -7.672 0.023 1 97.94 34 VAL B CA 1
ATOM 1699 C C . VAL B 1 34 ? -15.672 -8.195 0.729 1 97.94 34 VAL B C 1
ATOM 1701 O O . VAL B 1 34 ? -15.477 -9.414 0.835 1 97.94 34 VAL B O 1
ATOM 1704 N N . LEU B 1 35 ? -14.844 -7.273 1.248 1 97.94 35 LEU B N 1
ATOM 1705 C CA . LEU B 1 35 ? -13.555 -7.727 1.751 1 97.94 35 LEU B CA 1
ATOM 1706 C C . LEU B 1 35 ? -13.539 -7.734 3.275 1 97.94 35 LEU B C 1
ATOM 1708 O O . LEU B 1 35 ? -12.57 -8.203 3.889 1 97.94 35 LEU B O 1
ATOM 1712 N N . GLY B 1 36 ? -14.492 -7.188 3.932 1 96.56 36 GLY B N 1
ATOM 1713 C CA . GLY B 1 36 ? -14.641 -7.344 5.371 1 96.56 36 GLY B CA 1
ATOM 1714 C C . GLY B 1 36 ? -13.953 -6.246 6.164 1 96.56 36 GLY B C 1
ATOM 1715 O O . GLY B 1 36 ? -13.609 -6.441 7.332 1 96.56 36 GLY B O 1
ATOM 1716 N N . ALA B 1 37 ? -13.719 -5.133 5.578 1 97.31 37 ALA B N 1
ATOM 1717 C CA . ALA B 1 37 ? -13.156 -3.992 6.305 1 97.31 37 ALA B CA 1
ATOM 1718 C C . ALA B 1 37 ? -14.219 -3.324 7.176 1 97.31 37 ALA B C 1
ATOM 1720 O O . ALA B 1 37 ? -15.398 -3.678 7.113 1 97.31 37 ALA B O 1
ATOM 1721 N N . GLU B 1 38 ? -13.727 -2.436 8.055 1 97.44 38 GLU B N 1
ATOM 1722 C CA . GLU B 1 38 ? -14.609 -1.612 8.875 1 97.44 38 GLU B CA 1
ATOM 1723 C C . GLU B 1 38 ? -14.352 -0.126 8.641 1 97.44 38 GLU B C 1
ATOM 1725 O O . GLU B 1 38 ? -13.219 0.343 8.773 1 97.44 38 GLU B O 1
ATOM 1730 N N . LEU B 1 39 ? -15.414 0.573 8.328 1 98.38 39 LEU B N 1
ATOM 1731 C CA . LEU B 1 39 ? -15.289 2.018 8.164 1 98.38 39 LEU B CA 1
ATOM 1732 C C . LEU B 1 39 ? -15.109 2.703 9.516 1 98.38 39 LEU B C 1
ATOM 1734 O O . LEU B 1 39 ? -15.906 2.498 10.43 1 98.38 39 LEU B O 1
ATOM 1738 N N . LEU B 1 40 ? -14.102 3.535 9.609 1 98.62 40 LEU B N 1
ATOM 1739 C CA . LEU B 1 40 ? -13.844 4.246 10.859 1 98.62 40 LEU B CA 1
ATOM 1740 C C . LEU B 1 40 ? -14.414 5.66 10.805 1 98.62 40 LEU B C 1
ATOM 1742 O O . LEU B 1 40 ? -15.188 6.055 11.68 1 98.62 40 LEU B O 1
ATOM 1746 N N . TYR B 1 41 ? -13.992 6.391 9.773 1 98.69 41 TYR B N 1
ATOM 1747 C CA . TYR B 1 41 ? -14.477 7.758 9.617 1 98.69 41 TYR B CA 1
ATOM 1748 C C . TYR B 1 41 ? -14.297 8.234 8.18 1 98.69 41 TYR B C 1
ATOM 1750 O O . TYR B 1 41 ? -13.602 7.602 7.387 1 98.69 41 TYR B O 1
ATOM 1758 N N . ARG B 1 42 ? -14.961 9.312 7.879 1 98.5 42 ARG B N 1
ATOM 1759 C CA . ARG B 1 42 ? -14.805 10.055 6.633 1 98.5 42 ARG B CA 1
ATOM 1760 C C . ARG B 1 42 ? -14.438 11.508 6.902 1 98.5 42 ARG B C 1
ATOM 1762 O O . ARG B 1 42 ? -14.797 12.062 7.941 1 98.5 42 ARG B O 1
ATOM 1769 N N . ILE B 1 43 ? -13.703 12.016 5.961 1 98.19 43 ILE B N 1
ATOM 1770 C CA . ILE B 1 43 ? -13.273 13.414 6.02 1 98.19 43 ILE B CA 1
ATOM 1771 C C . ILE B 1 43 ? -13.484 14.07 4.66 1 98.19 43 ILE B C 1
ATOM 1773 O O . ILE B 1 43 ? -13.281 13.438 3.619 1 98.19 43 ILE B O 1
ATOM 1777 N N . GLY B 1 44 ? -13.711 15.461 4.742 1 97 44 GLY B N 1
ATOM 1778 C CA . GLY B 1 44 ? -13.68 16.25 3.516 1 97 44 GLY B CA 1
ATOM 1779 C C . GLY B 1 44 ? -14.898 17.125 3.348 1 97 44 GLY B C 1
ATOM 1780 O O . GLY B 1 44 ? -15.844 17.062 4.137 1 97 44 GLY B O 1
ATOM 1781 N N . PRO B 1 45 ? -14.914 17.875 2.389 1 98.25 45 PRO B N 1
ATOM 1782 C CA . PRO B 1 45 ? -13.797 18.031 1.446 1 98.25 45 PRO B CA 1
ATOM 1783 C C . PRO B 1 45 ? -12.578 18.688 2.074 1 98.25 45 PRO B C 1
ATOM 1785 O O . PRO B 1 45 ? -12.719 19.594 2.895 1 98.25 45 PRO B O 1
ATOM 1788 N N . VAL B 1 46 ? -11.398 18.156 1.797 1 98.44 46 VAL B N 1
ATOM 1789 C CA . VAL B 1 46 ? -10.125 18.812 2.092 1 98.44 46 VAL B CA 1
ATOM 1790 C C . VAL B 1 46 ? -9.688 19.641 0.892 1 98.44 46 VAL B C 1
ATOM 1792 O O . VAL B 1 46 ? -9.469 19.109 -0.198 1 98.44 46 VAL B O 1
ATOM 1795 N N . GLU B 1 47 ? -9.633 20.875 1.052 1 98.5 47 GLU B N 1
ATOM 1796 C CA . GLU B 1 47 ? -9.25 21.812 0.005 1 98.5 47 GLU B CA 1
ATOM 1797 C C . GLU B 1 47 ? -8.828 23.156 0.597 1 98.5 47 GLU B C 1
ATOM 1799 O O . GLU B 1 47 ? -9.188 23.469 1.732 1 98.5 47 GLU B O 1
ATOM 1804 N N . ASP B 1 48 ? -7.996 23.844 -0.052 1 97.62 48 ASP B N 1
ATOM 1805 C CA . ASP B 1 48 ? -7.617 25.234 0.219 1 97.62 48 ASP B CA 1
ATOM 1806 C C . ASP B 1 48 ? -7.559 26.047 -1.07 1 97.62 48 ASP B C 1
ATOM 1808 O O . ASP B 1 48 ? -6.566 26 -1.8 1 97.62 48 ASP B O 1
ATOM 1812 N N . ARG B 1 49 ? -8.539 26.891 -1.272 1 95.19 49 ARG B N 1
ATOM 1813 C CA . ARG B 1 49 ? -8.664 27.625 -2.523 1 95.19 49 ARG B CA 1
ATOM 1814 C C . ARG B 1 49 ? -8 29 -2.418 1 95.19 49 ARG B C 1
ATOM 1816 O O . ARG B 1 49 ? -8.023 29.781 -3.367 1 95.19 49 ARG B O 1
ATOM 1823 N N . THR B 1 50 ? -7.453 29.25 -1.336 1 96.94 50 THR B N 1
ATOM 1824 C CA . THR B 1 50 ? -6.977 30.609 -1.087 1 96.94 50 THR B CA 1
ATOM 1825 C C . THR B 1 50 ? -5.453 30.625 -1.001 1 96.94 50 THR B C 1
ATOM 1827 O O . THR B 1 50 ? -4.852 31.703 -0.882 1 96.94 50 THR B O 1
ATOM 1830 N N . SER B 1 51 ? -4.84 29.484 -0.972 1 97.31 51 SER B N 1
ATOM 1831 C CA . SER B 1 51 ? -3.387 29.406 -0.868 1 97.31 51 SER B CA 1
ATOM 1832 C C . SER B 1 51 ? -2.838 28.234 -1.675 1 97.31 51 SER B C 1
ATOM 1834 O O . SER B 1 51 ? -3.568 27.609 -2.449 1 97.31 51 SER B O 1
ATOM 1836 N N . ASP B 1 52 ? -1.549 28.031 -1.569 1 97.56 52 ASP B N 1
ATOM 1837 C CA . ASP B 1 52 ? -0.914 26.922 -2.26 1 97.56 52 ASP B CA 1
ATOM 1838 C C . ASP B 1 52 ? -0.754 25.719 -1.329 1 97.56 52 ASP B C 1
ATOM 1840 O O . ASP B 1 52 ? 0.123 24.875 -1.537 1 97.56 52 ASP B O 1
ATOM 1844 N N . TRP B 1 53 ? -1.583 25.625 -0.319 1 98.44 53 TRP B N 1
ATOM 1845 C CA . TRP B 1 53 ? -1.486 24.594 0.711 1 98.44 53 TRP B CA 1
ATOM 1846 C C . TRP B 1 53 ? -1.587 23.203 0.101 1 98.44 53 TRP B C 1
ATOM 1848 O O . TRP B 1 53 ? -0.814 22.312 0.451 1 98.44 53 TRP B O 1
ATOM 1858 N N . MET B 1 54 ? -2.523 23.062 -0.858 1 98.75 54 MET B N 1
ATOM 1859 C CA . MET B 1 54 ? -2.725 21.75 -1.462 1 98.75 54 MET B CA 1
ATOM 1860 C C . MET B 1 54 ? -1.448 21.266 -2.139 1 98.75 54 MET B C 1
ATOM 1862 O O . MET B 1 54 ? -1.079 20.094 -2.01 1 98.75 54 MET B O 1
ATOM 1866 N N . THR B 1 55 ? -0.764 22.141 -2.816 1 98.75 55 THR B N 1
ATOM 1867 C CA . THR B 1 55 ? 0.476 21.797 -3.506 1 98.75 55 THR B CA 1
ATOM 1868 C C . THR B 1 55 ? 1.608 21.578 -2.508 1 98.75 55 THR B C 1
ATOM 1870 O O . THR B 1 55 ? 2.326 20.578 -2.584 1 98.75 55 THR B O 1
ATOM 1873 N N . ARG B 1 56 ? 1.723 22.484 -1.557 1 98.69 56 ARG B N 1
ATOM 1874 C CA . ARG B 1 56 ? 2.832 22.469 -0.609 1 98.69 56 ARG B CA 1
ATOM 1875 C C . ARG B 1 56 ? 2.762 21.25 0.293 1 98.69 56 ARG B C 1
ATOM 1877 O O . ARG B 1 56 ? 3.779 20.594 0.555 1 98.69 56 ARG B O 1
ATOM 1884 N N . GLN B 1 57 ? 1.562 20.859 0.781 1 98.69 57 GLN B N 1
ATOM 1885 C CA . GLN B 1 57 ? 1.412 19.844 1.818 1 98.69 57 GLN B CA 1
ATOM 1886 C C . GLN B 1 57 ? 1.096 18.484 1.211 1 98.69 57 GLN B C 1
ATOM 1888 O O . GLN B 1 57 ? 1.521 17.453 1.735 1 98.69 57 GLN B O 1
ATOM 1893 N N . LEU B 1 58 ? 0.369 18.5 0.019 1 98.81 58 LEU B N 1
ATOM 1894 C CA . LEU B 1 58 ? -0.142 17.219 -0.478 1 98.81 58 LEU B CA 1
ATOM 1895 C C . LEU B 1 58 ? 0.459 16.891 -1.84 1 98.81 58 LEU B C 1
ATOM 1897 O O . LEU B 1 58 ? 0.217 15.805 -2.383 1 98.81 58 LEU B O 1
ATOM 1901 N N . ASN B 1 59 ? 1.234 17.844 -2.369 1 98.75 59 ASN B N 1
ATOM 1902 C CA . ASN B 1 59 ? 1.891 17.625 -3.656 1 98.75 59 ASN B CA 1
ATOM 1903 C C . ASN B 1 59 ? 0.875 17.406 -4.773 1 98.75 59 ASN B C 1
ATOM 1905 O O . ASN B 1 59 ? 1.059 16.516 -5.609 1 98.75 59 ASN B O 1
ATOM 1909 N N . VAL B 1 60 ? -0.249 18.156 -4.77 1 98.88 60 VAL B N 1
ATOM 1910 C CA . VAL B 1 60 ? -1.27 18.078 -5.812 1 98.88 60 VAL B CA 1
ATOM 1911 C C . VAL B 1 60 ? -1.555 19.484 -6.352 1 98.88 60 VAL B C 1
ATOM 1913 O O . VAL B 1 60 ? -1.011 20.469 -5.855 1 98.88 60 VAL B O 1
ATOM 1916 N N . HIS B 1 61 ? -2.387 19.594 -7.418 1 98.69 61 HIS B N 1
ATOM 1917 C CA . HIS B 1 61 ? -2.783 20.875 -7.977 1 98.69 61 HIS B CA 1
ATOM 1918 C C . HIS B 1 61 ? -3.402 21.766 -6.91 1 98.69 61 HIS B C 1
ATOM 1920 O O . HIS B 1 61 ? -4.168 21.297 -6.066 1 98.69 61 HIS B O 1
ATOM 1926 N N . PRO B 1 62 ? -3.055 23.047 -6.902 1 98.44 62 PRO B N 1
ATOM 1927 C CA . PRO B 1 62 ? -3.564 23.938 -5.852 1 98.44 62 PRO B CA 1
ATOM 1928 C C . PRO B 1 62 ? -5.09 24 -5.816 1 98.44 62 PRO B C 1
ATOM 1930 O O . PRO B 1 62 ? -5.676 24.391 -4.801 1 98.44 62 PRO B O 1
ATOM 1933 N N . ARG B 1 63 ? -5.777 23.594 -6.875 1 98.19 63 ARG B N 1
ATOM 1934 C CA . ARG B 1 63 ? -7.234 23.641 -6.934 1 98.19 63 ARG B CA 1
ATOM 1935 C C . ARG B 1 63 ? -7.828 22.25 -6.773 1 98.19 63 ARG B C 1
ATOM 1937 O O . ARG B 1 63 ? -9 22.031 -7.078 1 98.19 63 ARG B O 1
ATOM 1944 N N . ALA B 1 64 ? -7.023 21.297 -6.383 1 98.81 64 ALA B N 1
ATOM 1945 C CA . ALA B 1 64 ? -7.527 19.969 -6.086 1 98.81 64 ALA B CA 1
ATOM 1946 C C . ALA B 1 64 ? -8.422 19.984 -4.848 1 98.81 64 ALA B C 1
ATOM 1948 O O . ALA B 1 64 ? -8.352 20.906 -4.035 1 98.81 64 ALA B O 1
ATOM 1949 N N . SER B 1 65 ? -9.297 19.031 -4.754 1 98.88 65 SER B N 1
ATOM 1950 C CA . SER B 1 65 ? -10.172 18.75 -3.623 1 98.88 65 SER B CA 1
ATOM 1951 C C . SER B 1 65 ? -10.312 17.25 -3.402 1 98.88 65 SER B C 1
ATOM 1953 O O . SER B 1 65 ? -10.258 16.469 -4.355 1 98.88 65 SER B O 1
ATOM 1955 N N . THR B 1 66 ? -10.445 16.844 -2.117 1 98.88 66 THR B N 1
ATOM 1956 C CA . THR B 1 66 ? -10.523 15.398 -1.912 1 98.88 66 THR B CA 1
ATOM 1957 C C . THR B 1 66 ? -11.445 15.07 -0.738 1 98.88 66 THR B C 1
ATOM 1959 O O . THR B 1 66 ? -11.602 15.883 0.176 1 98.88 66 THR B O 1
ATOM 1962 N N . HIS B 1 67 ? -12.078 13.938 -0.824 1 98.94 67 HIS B N 1
ATOM 1963 C CA . HIS B 1 67 ? -12.742 13.242 0.269 1 98.94 67 HIS B CA 1
ATOM 1964 C C . HIS B 1 67 ? -11.984 11.977 0.657 1 98.94 67 HIS B C 1
ATOM 1966 O O . HIS B 1 67 ? -11.398 11.312 -0.199 1 98.94 67 HIS B O 1
ATOM 1972 N N . ILE B 1 68 ? -12.039 11.672 1.945 1 98.88 68 ILE B N 1
ATOM 1973 C CA . ILE B 1 68 ? -11.203 10.602 2.479 1 98.88 68 ILE B CA 1
ATOM 1974 C C . ILE B 1 68 ? -12.055 9.648 3.314 1 98.88 68 ILE B C 1
ATOM 1976 O O . ILE B 1 68 ? -12.977 10.078 4.016 1 98.88 68 ILE B O 1
ATOM 1980 N N . ALA B 1 69 ? -11.82 8.383 3.248 1 98.94 69 ALA B N 1
ATOM 1981 C CA . ALA B 1 69 ? -12.336 7.375 4.172 1 98.94 69 ALA B CA 1
ATOM 1982 C C . ALA B 1 69 ? -11.195 6.562 4.777 1 98.94 69 ALA B C 1
ATOM 1984 O O . ALA B 1 69 ? -10.266 6.164 4.07 1 98.94 69 ALA B O 1
ATOM 1985 N N . MET B 1 70 ? -11.227 6.395 6.062 1 98.94 70 MET B N 1
ATOM 1986 C CA . MET B 1 70 ? -10.289 5.52 6.77 1 98.94 70 MET B CA 1
ATOM 1987 C C . MET B 1 70 ? -10.969 4.219 7.184 1 98.94 70 MET B C 1
ATOM 1989 O O . MET B 1 70 ? -12.055 4.238 7.766 1 98.94 70 MET B O 1
ATOM 1993 N N . LEU B 1 71 ? -10.32 3.092 6.855 1 98.75 71 LEU B N 1
ATOM 1994 C CA . LEU B 1 71 ? -10.867 1.773 7.168 1 98.75 71 LEU B CA 1
ATOM 1995 C C . LEU B 1 71 ? -9.875 0.96 7.992 1 98.75 71 LEU B C 1
ATOM 1997 O O . LEU B 1 71 ? -8.664 1.015 7.754 1 98.75 71 LEU B O 1
ATOM 2001 N N . ARG B 1 72 ? -10.406 0.238 8.961 1 97.75 72 ARG B N 1
ATOM 2002 C CA . ARG B 1 72 ? -9.68 -0.927 9.461 1 97.75 72 ARG B CA 1
ATOM 2003 C C . ARG B 1 72 ? -9.742 -2.078 8.469 1 97.75 72 ARG B C 1
ATOM 2005 O O . ARG B 1 72 ? -10.82 -2.463 8.016 1 97.75 72 ARG B O 1
ATOM 2012 N N . PHE B 1 73 ? -8.594 -2.584 8.047 1 96.88 73 PHE B N 1
ATOM 2013 C CA . PHE B 1 73 ? -8.539 -3.613 7.012 1 96.88 73 PHE B CA 1
ATOM 2014 C C . PHE B 1 73 ? -7.781 -4.836 7.504 1 96.88 73 PHE B C 1
ATOM 2016 O O . PHE B 1 73 ? -6.582 -4.973 7.254 1 96.88 73 PHE B O 1
ATOM 2023 N N . GLY B 1 74 ? -8.484 -5.789 8.141 1 95 74 GLY B N 1
ATOM 2024 C CA . GLY B 1 74 ? -7.883 -6.93 8.82 1 95 74 GLY B CA 1
ATOM 2025 C C . GLY B 1 74 ? -7.379 -6.598 10.211 1 95 74 GLY B C 1
ATOM 2026 O O . GLY B 1 74 ? -7.715 -5.551 10.766 1 95 74 GLY B O 1
ATOM 2027 N N . PRO B 1 75 ? -6.629 -7.453 10.758 1 94.75 75 PRO B N 1
ATOM 2028 C CA . PRO B 1 75 ? -6.27 -7.309 12.164 1 94.75 75 PRO B CA 1
ATOM 2029 C C . PRO B 1 75 ? -5.141 -6.305 12.391 1 94.75 75 PRO B C 1
ATOM 2031 O O . PRO B 1 75 ? -5 -5.762 13.484 1 94.75 75 PRO B O 1
ATOM 2034 N N . VAL B 1 76 ? -4.379 -6.008 11.312 1 94.88 76 VAL B N 1
ATOM 2035 C CA . VAL B 1 76 ? -3.162 -5.281 11.648 1 94.88 76 VAL B CA 1
ATOM 2036 C C . VAL B 1 76 ? -2.906 -4.188 10.609 1 94.88 76 VAL B C 1
ATOM 2038 O O . VAL B 1 76 ? -1.76 -3.797 10.375 1 94.88 76 VAL B O 1
ATOM 2041 N N . SER B 1 77 ? -3.947 -3.758 9.898 1 96.75 77 SER B N 1
ATOM 2042 C CA . SER B 1 77 ? -3.729 -2.77 8.844 1 96.75 77 SER B CA 1
ATOM 2043 C C . SER B 1 77 ? -4.855 -1.74 8.812 1 96.75 77 SER B C 1
ATOM 2045 O O . SER B 1 77 ? -5.992 -2.043 9.18 1 96.75 77 SER B O 1
ATOM 2047 N N . ASN B 1 78 ? -4.496 -0.599 8.453 1 98.31 78 ASN B N 1
ATOM 2048 C CA . ASN B 1 78 ? -5.43 0.473 8.125 1 98.31 78 ASN B CA 1
ATOM 2049 C C . ASN B 1 78 ? -5.324 0.876 6.656 1 98.31 78 ASN B C 1
ATOM 2051 O O . ASN B 1 78 ? -4.234 0.879 6.086 1 98.31 78 ASN B O 1
ATOM 2055 N N . LEU B 1 79 ? -6.441 1.167 6.066 1 98.81 79 LEU B N 1
ATOM 2056 C CA . LEU B 1 79 ? -6.523 1.569 4.668 1 98.81 79 LEU B CA 1
ATOM 2057 C C . LEU B 1 79 ? -7.18 2.939 4.535 1 98.81 79 LEU B C 1
ATOM 2059 O O . LEU B 1 79 ? -8.289 3.15 5.027 1 98.81 79 LEU B O 1
ATOM 2063 N N . GLU B 1 80 ? -6.5 3.85 3.912 1 98.94 80 GLU B N 1
ATOM 2064 C CA . GLU B 1 80 ? -7.031 5.18 3.623 1 98.94 80 GLU B CA 1
ATOM 2065 C C . GLU B 1 80 ? -7.379 5.324 2.145 1 98.94 80 GLU B C 1
ATOM 2067 O O . GLU B 1 80 ? -6.535 5.09 1.276 1 98.94 80 GLU B O 1
ATOM 2072 N N . LEU B 1 81 ? -8.625 5.695 1.878 1 98.94 81 LEU B N 1
ATOM 2073 C CA . LEU B 1 81 ? -9.086 5.859 0.505 1 98.94 81 LEU B CA 1
ATOM 2074 C C . LEU B 1 81 ? -9.383 7.324 0.203 1 98.94 81 LEU B C 1
ATOM 2076 O O . LEU B 1 81 ? -10 8.016 1.015 1 98.94 81 LEU B O 1
ATOM 2080 N N . PHE B 1 82 ? -8.891 7.766 -0.954 1 98.94 82 PHE B N 1
ATOM 2081 C CA . PHE B 1 82 ? -9.094 9.133 -1.403 1 98.94 82 PHE B CA 1
ATOM 2082 C C . PHE B 1 82 ? -9.938 9.172 -2.674 1 98.94 82 PHE B C 1
ATOM 2084 O O . PHE B 1 82 ? -9.75 8.336 -3.566 1 98.94 82 PHE B O 1
ATOM 2091 N N . GLU B 1 83 ? -10.852 10.086 -2.773 1 98.94 83 GLU B N 1
ATOM 2092 C CA . GLU B 1 83 ? -11.406 10.539 -4.047 1 98.94 83 GLU B CA 1
ATOM 2093 C C . GLU B 1 83 ? -11.039 11.992 -4.32 1 98.94 83 GLU B C 1
ATOM 2095 O O . GLU B 1 83 ? -11.531 12.898 -3.645 1 98.94 83 GLU B O 1
ATOM 2100 N N . TYR B 1 84 ? -10.211 12.18 -5.316 1 98.94 84 TYR B N 1
ATOM 2101 C CA . TYR B 1 84 ? -9.766 13.516 -5.68 1 98.94 84 TYR B CA 1
ATOM 2102 C C . TYR B 1 84 ? -10.539 14.047 -6.879 1 98.94 84 TYR B C 1
ATOM 2104 O O . TYR B 1 84 ? -10.938 13.281 -7.758 1 98.94 84 TYR B O 1
ATOM 2112 N N . THR B 1 85 ? -10.773 15.312 -6.898 1 98.56 85 THR B N 1
ATOM 2113 C CA . THR B 1 85 ? -10.961 16.094 -8.109 1 98.56 85 THR B CA 1
ATOM 2114 C C . THR B 1 85 ? -9.789 17.062 -8.32 1 98.56 85 THR B C 1
ATOM 2116 O O . THR B 1 85 ? -9.375 17.75 -7.383 1 98.56 85 THR B O 1
ATOM 2119 N N . SER B 1 86 ? -9.258 17.047 -9.477 1 98.62 86 SER B N 1
ATOM 2120 C CA . SER B 1 86 ? -8.109 17.891 -9.805 1 98.62 86 SER B CA 1
ATOM 2121 C C . SER B 1 86 ? -8.07 18.219 -11.297 1 98.62 86 SER B C 1
ATOM 2123 O O . SER B 1 86 ? -8.312 17.344 -12.125 1 98.62 86 SER B O 1
ATOM 2125 N N . PRO B 1 87 ? -7.738 19.5 -11.688 1 98.31 87 PRO B N 1
ATOM 2126 C CA . PRO B 1 87 ? -7.707 19.875 -13.102 1 98.31 87 PRO B CA 1
ATOM 2127 C C . PRO B 1 87 ? -6.781 18.984 -13.938 1 98.31 87 PRO B C 1
ATOM 2129 O O . PRO B 1 87 ? -7.027 18.781 -15.125 1 98.31 87 PRO B O 1
ATOM 2132 N N . ASP B 1 88 ? -5.781 18.422 -13.352 1 98.44 88 ASP B N 1
ATOM 2133 C CA . ASP B 1 88 ? -4.762 17.672 -14.078 1 98.44 88 ASP B CA 1
ATOM 2134 C C . ASP B 1 88 ? -4.816 16.188 -13.742 1 98.44 88 ASP B C 1
ATOM 2136 O O . ASP B 1 88 ? -3.855 15.445 -13.977 1 98.44 88 ASP B O 1
ATOM 2140 N N . GLN B 1 89 ? -5.883 15.758 -13.203 1 98.81 89 GLN B N 1
ATOM 2141 C CA . GLN B 1 89 ? -6.004 14.383 -12.727 1 98.81 89 GLN B CA 1
ATOM 2142 C C . GLN B 1 89 ? -5.883 13.391 -13.875 1 98.81 89 GLN B C 1
ATOM 2144 O O . GLN B 1 89 ? -6.613 13.477 -14.859 1 98.81 89 GLN B O 1
ATOM 2149 N N . ARG B 1 90 ? -4.906 12.461 -13.719 1 98.62 90 ARG B N 1
ATOM 2150 C CA . ARG B 1 90 ? -4.891 11.297 -14.602 1 98.62 90 ARG B CA 1
ATOM 2151 C C . ARG B 1 90 ? -5.934 10.273 -14.18 1 98.62 90 ARG B C 1
ATOM 2153 O O . ARG B 1 90 ? -5.906 9.781 -13.047 1 98.62 90 ARG B O 1
ATOM 2160 N N . ARG B 1 91 ? -6.816 9.898 -15.086 1 98.62 91 ARG B N 1
ATOM 2161 C CA . ARG B 1 91 ? -7.957 9.047 -14.766 1 98.62 91 ARG B CA 1
ATOM 2162 C C . ARG B 1 91 ? -7.789 7.652 -15.359 1 98.62 91 ARG B C 1
ATOM 2164 O O . ARG B 1 91 ? -8.766 7.047 -15.812 1 98.62 91 ARG B O 1
ATOM 2171 N N . GLU B 1 92 ? -6.602 7.234 -15.539 1 98.19 92 GLU B N 1
ATOM 2172 C CA . GLU B 1 92 ? -6.219 5.867 -15.883 1 98.19 92 GLU B CA 1
ATOM 2173 C C . GLU B 1 92 ? -5.359 5.242 -14.789 1 98.19 92 GLU B C 1
ATOM 2175 O O . GLU B 1 92 ? -4.32 5.793 -14.414 1 98.19 92 GLU B O 1
ATOM 2180 N N . LEU B 1 93 ? -5.832 4.117 -14.328 1 98.69 93 LEU B N 1
ATOM 2181 C CA . LEU B 1 93 ? -5.066 3.438 -13.289 1 98.69 93 LEU B CA 1
ATOM 2182 C C . LEU B 1 93 ? -3.699 3.012 -13.812 1 98.69 93 LEU B C 1
ATOM 2184 O O . LEU B 1 93 ? -3.572 2.625 -14.977 1 98.69 93 LEU B O 1
ATOM 2188 N N . PRO B 1 94 ? -2.709 3.111 -12.961 1 98.62 94 PRO B N 1
ATOM 2189 C CA . PRO B 1 94 ? -1.432 2.545 -13.398 1 98.62 94 PRO B CA 1
ATOM 2190 C C . PRO B 1 94 ? -1.492 1.031 -13.594 1 98.62 94 PRO B C 1
ATOM 2192 O O . PRO B 1 94 ? -2.176 0.335 -12.836 1 98.62 94 PRO B O 1
ATOM 2195 N N . ARG B 1 95 ? -0.749 0.58 -14.586 1 98.5 95 ARG B N 1
ATOM 2196 C CA . ARG B 1 95 ? -0.519 -0.854 -14.727 1 98.5 95 ARG B CA 1
ATOM 2197 C C . ARG B 1 95 ? 0.439 -1.365 -13.656 1 98.5 95 ARG B C 1
ATOM 2199 O O . ARG B 1 95 ? 1.225 -0.595 -13.102 1 98.5 95 ARG B O 1
ATOM 2206 N N . ASN B 1 96 ? 0.357 -2.645 -13.43 1 98.75 96 ASN B N 1
ATOM 2207 C CA . ASN B 1 96 ? 1.275 -3.268 -12.484 1 98.75 96 ASN B CA 1
ATOM 2208 C C . ASN B 1 96 ? 2.73 -3.002 -12.859 1 98.75 96 ASN B C 1
ATOM 2210 O O . ASN B 1 96 ? 3.596 -2.914 -11.984 1 98.75 96 ASN B O 1
ATOM 2214 N N . SER B 1 97 ? 2.992 -2.801 -14.195 1 98.88 97 SER B N 1
ATOM 2215 C CA . SER B 1 97 ? 4.355 -2.678 -14.703 1 98.88 97 SER B CA 1
ATOM 2216 C C . SER B 1 97 ? 4.801 -1.219 -14.742 1 98.88 97 SER B C 1
ATOM 2218 O O . SER B 1 97 ? 5.961 -0.927 -15.039 1 98.88 97 SER B O 1
ATOM 2220 N N . ASP B 1 98 ? 3.924 -0.247 -14.539 1 98.94 98 ASP B N 1
ATOM 2221 C CA . ASP B 1 98 ? 4.258 1.174 -14.57 1 98.94 98 ASP B CA 1
ATOM 2222 C C . ASP B 1 98 ? 5.008 1.591 -13.305 1 98.94 98 ASP B C 1
ATOM 2224 O O . ASP B 1 98 ? 4.832 0.984 -12.25 1 98.94 98 ASP B O 1
ATOM 2228 N N . TRP B 1 99 ? 5.902 2.68 -13.406 1 98.88 99 TRP B N 1
ATOM 2229 C CA . TRP B 1 99 ? 6.395 3.287 -12.172 1 98.88 99 TRP B CA 1
ATOM 2230 C C . TRP B 1 99 ? 5.234 3.725 -11.281 1 98.88 99 TRP B C 1
ATOM 2232 O O . TRP B 1 99 ? 4.344 4.457 -11.727 1 98.88 99 TRP B O 1
ATOM 2242 N N . GLY B 1 100 ? 5.254 3.221 -10.086 1 98.75 100 GLY B N 1
ATOM 2243 C CA . GLY B 1 100 ? 4.176 3.559 -9.18 1 98.75 100 GLY B CA 1
ATOM 2244 C C . GLY B 1 100 ? 3.016 2.582 -9.234 1 98.75 100 GLY B C 1
ATOM 2245 O O . GLY B 1 100 ? 2.062 2.695 -8.461 1 98.75 100 GLY B O 1
ATOM 2246 N N . GLY B 1 101 ? 3.053 1.616 -10.227 1 98.81 101 GLY B N 1
ATOM 2247 C CA . GLY B 1 101 ? 2.098 0.521 -10.148 1 98.81 101 GLY B CA 1
ATOM 2248 C C . GLY B 1 101 ? 2.094 -0.173 -8.805 1 98.81 101 GLY B C 1
ATOM 2249 O O . GLY B 1 101 ? 3.08 -0.117 -8.07 1 98.81 101 GLY B O 1
ATOM 2250 N N . HIS B 1 102 ? 0.991 -0.795 -8.477 1 98.88 102 HIS B N 1
ATOM 2251 C CA . HIS B 1 102 ? 0.867 -1.364 -7.137 1 98.88 102 HIS B CA 1
ATOM 2252 C C . HIS B 1 102 ? -0.222 -2.432 -7.09 1 98.88 102 HIS B C 1
ATOM 2254 O O . HIS B 1 102 ? -1.062 -2.506 -7.992 1 98.88 102 HIS B O 1
ATOM 2260 N N . HIS B 1 103 ? -0.156 -3.248 -6.105 1 98.88 103 HIS B N 1
ATOM 2261 C CA . HIS B 1 103 ? -1.259 -4.117 -5.715 1 98.88 103 HIS B CA 1
ATOM 2262 C C . HIS B 1 103 ? -1.246 -4.383 -4.215 1 98.88 103 HIS B C 1
ATOM 2264 O O . HIS B 1 103 ? -0.274 -4.055 -3.529 1 98.88 103 HIS B O 1
ATOM 2270 N N . LEU B 1 104 ? -2.307 -4.844 -3.748 1 98.69 104 LEU B N 1
ATOM 2271 C CA . LEU B 1 104 ? -2.502 -5.211 -2.352 1 98.69 104 LEU B CA 1
ATOM 2272 C C . LEU B 1 104 ? -2.855 -6.688 -2.223 1 98.69 104 LEU B C 1
ATOM 2274 O O . LEU B 1 104 ? -3.734 -7.184 -2.932 1 98.69 104 LEU B O 1
ATOM 2278 N N . ALA B 1 105 ? -2.135 -7.387 -1.319 1 98.69 105 ALA B N 1
ATOM 2279 C CA . ALA B 1 105 ? -2.301 -8.836 -1.221 1 98.69 105 ALA B CA 1
ATOM 2280 C C . ALA B 1 105 ? -2.934 -9.227 0.112 1 98.69 105 ALA B C 1
ATOM 2282 O O . ALA B 1 105 ? -2.527 -8.734 1.167 1 98.69 105 ALA B O 1
ATOM 2283 N N . ILE B 1 106 ? -3.865 -10.109 0.022 1 98.25 106 ILE B N 1
ATOM 2284 C CA . ILE B 1 106 ? -4.527 -10.656 1.201 1 98.25 106 ILE B CA 1
ATOM 2285 C C . ILE B 1 106 ? -4.125 -12.109 1.396 1 98.25 106 ILE B C 1
ATOM 2287 O O . ILE B 1 106 ? -4.219 -12.922 0.467 1 98.25 106 ILE B O 1
ATOM 2291 N N . GLY B 1 107 ? -3.607 -12.391 2.596 1 97.75 107 GLY B N 1
ATOM 2292 C CA . GLY B 1 107 ? -3.342 -13.781 2.945 1 97.75 107 GLY B CA 1
ATOM 2293 C C . GLY B 1 107 ? -4.598 -14.562 3.279 1 97.75 107 GLY B C 1
ATOM 2294 O O . GLY B 1 107 ? -5.438 -14.094 4.055 1 97.75 107 GLY B O 1
ATOM 2295 N N . VAL B 1 108 ? -4.742 -15.742 2.672 1 97.31 108 VAL B N 1
ATOM 2296 C CA . VAL B 1 108 ? -5.922 -16.578 2.908 1 97.31 108 VAL B CA 1
ATOM 2297 C C . VAL B 1 108 ? -5.496 -18 3.254 1 97.31 108 VAL B C 1
ATOM 2299 O O . VAL B 1 108 ? -4.379 -18.406 2.938 1 97.31 108 VAL B O 1
ATOM 2302 N N . GLU B 1 109 ? -6.406 -18.703 3.871 1 96.38 109 GLU B N 1
ATOM 2303 C CA . GLU B 1 109 ? -6.145 -20.094 4.219 1 96.38 109 GLU B CA 1
ATOM 2304 C C . GLU B 1 109 ? -6.211 -21 2.984 1 96.38 109 GLU B C 1
ATOM 2306 O O . GLU B 1 109 ? -5.477 -21.984 2.885 1 96.38 109 GLU B O 1
ATOM 2311 N N . ASP B 1 110 ? -7.145 -20.719 2.119 1 97.38 110 ASP B N 1
ATOM 2312 C CA . ASP B 1 110 ? -7.414 -21.5 0.92 1 97.38 110 ASP B CA 1
ATOM 2313 C C . ASP B 1 110 ? -7.668 -20.594 -0.285 1 97.38 110 ASP B C 1
ATOM 2315 O O . ASP B 1 110 ? -8.742 -20 -0.406 1 97.38 110 ASP B O 1
ATOM 2319 N N . VAL B 1 111 ? -6.719 -20.625 -1.209 1 98.62 111 VAL B N 1
ATOM 2320 C CA . VAL B 1 111 ? -6.773 -19.719 -2.354 1 98.62 111 VAL B CA 1
ATOM 2321 C C . VAL B 1 111 ? -7.961 -20.078 -3.244 1 98.62 111 VAL B C 1
ATOM 2323 O O . VAL B 1 111 ? -8.664 -19.203 -3.742 1 98.62 111 VAL B O 1
ATOM 2326 N N . ASP B 1 112 ? -8.195 -21.359 -3.449 1 98.56 112 ASP B N 1
ATOM 2327 C CA . ASP B 1 112 ? -9.281 -21.781 -4.328 1 98.56 112 ASP B CA 1
ATOM 2328 C C . ASP B 1 112 ? -10.641 -21.359 -3.779 1 98.56 112 ASP B C 1
ATOM 2330 O O . ASP B 1 112 ? -11.5 -20.891 -4.531 1 98.56 112 ASP B O 1
ATOM 2334 N N . ALA B 1 113 ? -10.828 -21.438 -2.494 1 98.38 113 ALA B N 1
ATOM 2335 C CA . ALA B 1 113 ? -12.07 -21 -1.864 1 98.38 113 ALA B CA 1
ATOM 2336 C C . ALA B 1 113 ? -12.234 -19.484 -2 1 98.38 113 ALA B C 1
ATOM 2338 O O . ALA B 1 113 ? -13.344 -19 -2.244 1 98.38 113 ALA B O 1
ATOM 2339 N N . ALA B 1 114 ? -11.133 -18.828 -1.812 1 98.25 114 ALA B N 1
ATOM 2340 C CA . ALA B 1 114 ? -11.172 -17.375 -1.96 1 98.25 114 ALA B CA 1
ATOM 2341 C C . ALA B 1 114 ? -11.555 -16.969 -3.381 1 98.25 114 ALA B C 1
ATOM 2343 O O . ALA B 1 114 ? -12.367 -16.062 -3.578 1 98.25 114 ALA B O 1
ATOM 2344 N N . VAL B 1 115 ? -10.992 -17.641 -4.34 1 98.62 115 VAL B N 1
ATOM 2345 C CA . VAL B 1 115 ? -11.25 -17.344 -5.746 1 98.62 115 VAL B CA 1
ATOM 2346 C C . VAL B 1 115 ? -12.711 -17.625 -6.074 1 98.62 115 VAL B C 1
ATOM 2348 O O . VAL B 1 115 ? -13.359 -16.844 -6.773 1 98.62 115 VAL B O 1
ATOM 2351 N N . ASP B 1 116 ? -13.25 -18.734 -5.586 1 98.44 116 ASP B N 1
ATOM 2352 C CA . ASP B 1 116 ? -14.656 -19.062 -5.801 1 98.44 116 ASP B CA 1
ATOM 2353 C C . ASP B 1 116 ? -15.555 -17.938 -5.27 1 98.44 116 ASP B C 1
ATOM 2355 O O . ASP B 1 116 ? -16.5 -17.531 -5.941 1 98.44 116 ASP B O 1
ATOM 2359 N N . TYR B 1 117 ? -15.242 -17.484 -4.105 1 98.38 117 TYR B N 1
ATOM 2360 C CA . TYR B 1 117 ? -15.984 -16.375 -3.512 1 98.38 117 TYR B CA 1
ATOM 2361 C C . TYR B 1 117 ? -15.883 -15.125 -4.379 1 98.38 117 TYR B C 1
ATOM 2363 O O . TYR B 1 117 ? -16.906 -14.523 -4.723 1 98.38 117 TYR B O 1
ATOM 2371 N N . LEU B 1 118 ? -14.664 -14.766 -4.797 1 98.44 118 LEU B N 1
ATOM 2372 C CA . LEU B 1 118 ? -14.438 -13.531 -5.535 1 98.44 118 LEU B CA 1
ATOM 2373 C C . LEU B 1 118 ? -15.086 -13.594 -6.914 1 98.44 118 LEU B C 1
ATOM 2375 O O . LEU B 1 118 ? -15.555 -12.57 -7.43 1 98.44 118 LEU B O 1
ATOM 2379 N N . ARG B 1 119 ? -15.141 -14.742 -7.523 1 98.06 119 ARG B N 1
ATOM 2380 C CA . ARG B 1 119 ? -15.789 -14.922 -8.812 1 98.06 119 ARG B CA 1
ATOM 2381 C C . ARG B 1 119 ? -17.281 -14.617 -8.727 1 98.06 119 ARG B C 1
ATOM 2383 O O . ARG B 1 119 ? -17.891 -14.195 -9.711 1 98.06 119 ARG B O 1
ATOM 2390 N N . SER B 1 120 ? -17.844 -14.773 -7.57 1 97.81 120 SER B N 1
ATOM 2391 C CA . SER B 1 120 ? -19.266 -14.57 -7.387 1 97.81 120 SER B CA 1
ATOM 2392 C C . SER B 1 120 ? -19.594 -13.094 -7.207 1 97.81 120 SER B C 1
ATOM 2394 O O . SER B 1 120 ? -20.766 -12.703 -7.234 1 97.81 120 SER B O 1
ATOM 2396 N N . VAL B 1 121 ? -18.625 -12.266 -7.02 1 97.94 121 VAL B N 1
ATOM 2397 C CA . VAL B 1 121 ? -18.828 -10.836 -6.77 1 97.94 121 VAL B CA 1
ATOM 2398 C C . VAL B 1 121 ? -18.922 -10.086 -8.094 1 97.94 121 VAL B C 1
ATOM 2400 O O . VAL B 1 121 ? -17.984 -10.086 -8.883 1 97.94 121 VAL B O 1
ATOM 2403 N N . PRO B 1 122 ? -19.984 -9.422 -8.312 1 98 122 PRO B N 1
ATOM 2404 C CA . PRO B 1 122 ? -20.109 -8.688 -9.57 1 98 122 PRO B CA 1
ATOM 2405 C C . PRO B 1 122 ? -19.016 -7.648 -9.766 1 98 122 PRO B C 1
ATOM 2407 O O . PRO B 1 122 ? -18.688 -6.902 -8.836 1 98 122 PRO B O 1
ATOM 2410 N N . GLY B 1 123 ? -18.406 -7.676 -10.969 1 98.31 123 GLY B N 1
ATOM 2411 C CA . GLY B 1 123 ? -17.422 -6.664 -11.328 1 98.31 123 GLY B CA 1
ATOM 2412 C C . GLY B 1 123 ? -16 -7.066 -11 1 98.31 123 GLY B C 1
ATOM 2413 O O . GLY B 1 123 ? -15.047 -6.434 -11.461 1 98.31 123 GLY B O 1
ATOM 2414 N N . VAL B 1 124 ? -15.836 -8.109 -10.211 1 98.81 124 VAL B N 1
ATOM 2415 C CA . VAL B 1 124 ? -14.5 -8.602 -9.898 1 98.81 124 VAL B CA 1
ATOM 2416 C C . VAL B 1 124 ? -14.008 -9.508 -11.031 1 98.81 124 VAL B C 1
ATOM 2418 O O . VAL B 1 124 ? -14.773 -10.32 -11.562 1 98.81 124 VAL B O 1
ATOM 2421 N N . LYS B 1 125 ? -12.789 -9.328 -11.406 1 98.81 125 LYS B N 1
ATOM 2422 C CA . LYS B 1 125 ? -12.172 -10.156 -12.438 1 98.81 125 LYS B CA 1
ATOM 2423 C C . LYS B 1 125 ? -10.977 -10.922 -11.891 1 98.81 125 LYS B C 1
ATOM 2425 O O . LYS B 1 125 ? -10.023 -10.32 -11.391 1 98.81 125 LYS B O 1
ATOM 2430 N N . ILE B 1 126 ? -11.039 -12.227 -12.008 1 98.88 126 ILE B N 1
ATOM 2431 C CA . ILE B 1 126 ? -9.891 -13.047 -11.664 1 98.88 126 ILE B CA 1
ATOM 2432 C C . ILE B 1 126 ? -8.906 -13.07 -12.836 1 98.88 126 ILE B C 1
ATOM 2434 O O . ILE B 1 126 ? -9.312 -13.203 -13.992 1 98.88 126 ILE B O 1
ATOM 2438 N N . LEU B 1 127 ? -7.656 -12.883 -12.586 1 98.81 127 LEU B N 1
ATOM 2439 C CA . LEU B 1 127 ? -6.645 -12.906 -13.633 1 98.81 127 LEU B CA 1
ATOM 2440 C C . LEU B 1 127 ? -6.008 -14.281 -13.75 1 98.81 127 LEU B C 1
ATOM 2442 O O . LEU B 1 127 ? -5.367 -14.758 -12.812 1 98.81 127 LEU B O 1
ATOM 2446 N N . GLY B 1 128 ? -6.121 -14.93 -14.914 1 98.25 128 GLY B N 1
ATOM 2447 C CA . GLY B 1 128 ? -5.602 -16.266 -15.094 1 98.25 128 GLY B CA 1
ATOM 2448 C C . GLY B 1 128 ? -6.246 -17.281 -14.164 1 98.25 128 GLY B C 1
ATOM 2449 O O . GLY B 1 128 ? -7.473 -17.391 -14.109 1 98.25 128 GLY B O 1
ATOM 2450 N N . GLU B 1 129 ? -5.371 -18.109 -13.516 1 97.94 129 GLU B N 1
ATOM 2451 C CA . GLU B 1 129 ? -5.762 -19.125 -12.555 1 97.94 129 GLU B CA 1
ATOM 2452 C C . GLU B 1 129 ? -4.781 -19.188 -11.391 1 97.94 129 GLU B C 1
ATOM 2454 O O . GLU B 1 129 ? -3.613 -18.828 -11.531 1 97.94 129 GLU B O 1
ATOM 2459 N N . PRO B 1 130 ? -5.32 -19.688 -10.266 1 98.69 130 PRO B N 1
ATOM 2460 C CA . PRO B 1 130 ? -4.371 -19.859 -9.164 1 98.69 130 PRO B CA 1
ATOM 2461 C C . PRO B 1 130 ? -3.162 -20.719 -9.562 1 98.69 130 PRO B C 1
ATOM 2463 O O . PRO B 1 130 ? -3.311 -21.719 -10.258 1 98.69 130 PRO B O 1
ATOM 2466 N N . GLU B 1 131 ? -2.031 -20.234 -9.148 1 98.31 131 GLU B N 1
ATOM 2467 C CA . GLU B 1 131 ? -0.791 -20.953 -9.422 1 98.31 131 GLU B CA 1
ATOM 2468 C C . GLU B 1 131 ? -0.014 -21.219 -8.141 1 98.31 131 GLU B C 1
ATOM 2470 O O . GLU B 1 131 ? -0.078 -20.438 -7.191 1 98.31 131 GLU B O 1
ATOM 2475 N N . THR B 1 132 ? 0.7 -22.344 -8.188 1 98.5 132 THR B N 1
ATOM 2476 C CA . THR B 1 132 ? 1.62 -22.656 -7.102 1 98.5 132 THR B CA 1
ATOM 2477 C C . THR B 1 132 ? 3.066 -22.609 -7.59 1 98.5 132 THR B C 1
ATOM 2479 O O . THR B 1 132 ? 3.416 -23.266 -8.578 1 98.5 132 THR B O 1
ATOM 2482 N N . ILE B 1 133 ? 3.83 -21.828 -6.91 1 98.12 133 ILE B N 1
ATOM 2483 C CA . ILE B 1 133 ? 5.254 -21.766 -7.219 1 98.12 133 ILE B CA 1
ATOM 2484 C C . ILE B 1 133 ? 5.934 -23.047 -6.758 1 98.12 133 ILE B C 1
ATOM 2486 O O . ILE B 1 133 ? 5.746 -23.484 -5.621 1 98.12 133 ILE B O 1
ATOM 2490 N N . THR B 1 134 ? 6.734 -23.609 -7.629 1 97.25 134 THR B N 1
ATOM 2491 C CA . THR B 1 134 ? 7.23 -24.938 -7.309 1 97.25 134 THR B CA 1
ATOM 2492 C C . THR B 1 134 ? 8.734 -24.906 -7.051 1 97.25 134 THR B C 1
ATOM 2494 O O . THR B 1 134 ? 9.305 -25.906 -6.582 1 97.25 134 THR B O 1
ATOM 2497 N N . GLU B 1 135 ? 9.359 -23.812 -7.352 1 96.88 135 GLU B N 1
ATOM 2498 C CA . GLU B 1 135 ? 10.805 -23.734 -7.188 1 96.88 135 GLU B CA 1
ATOM 2499 C C . GLU B 1 135 ? 11.219 -22.344 -6.668 1 96.88 135 GLU B C 1
ATOM 2501 O O . GLU B 1 135 ? 10.43 -21.406 -6.703 1 96.88 135 GLU B O 1
ATOM 2506 N N . GLY B 1 136 ? 12.445 -22.312 -6.238 1 96.94 136 GLY B N 1
ATOM 2507 C CA . GLY B 1 136 ? 13 -21.031 -5.816 1 96.94 136 GLY B CA 1
ATOM 2508 C C . GLY B 1 136 ? 12.711 -20.703 -4.363 1 96.94 136 GLY B C 1
ATOM 2509 O O . GLY B 1 136 ? 12.281 -21.578 -3.602 1 96.94 136 GLY B O 1
ATOM 2510 N N . PRO B 1 137 ? 12.984 -19.5 -3.945 1 97.69 137 PRO B N 1
ATOM 2511 C CA . PRO B 1 137 ? 12.953 -19.125 -2.533 1 97.69 137 PRO B CA 1
ATOM 2512 C C . PRO B 1 137 ? 11.547 -19.156 -1.939 1 97.69 137 PRO B C 1
ATOM 2514 O O . PRO B 1 137 ? 11.391 -19.188 -0.716 1 97.69 137 PRO B O 1
ATOM 2517 N N . ILE B 1 138 ? 10.516 -19.172 -2.801 1 98.12 138 ILE B N 1
ATOM 2518 C CA . ILE B 1 138 ? 9.172 -19.109 -2.246 1 98.12 138 ILE B CA 1
ATOM 2519 C C . ILE B 1 138 ? 8.359 -20.312 -2.719 1 98.12 138 ILE B C 1
ATOM 2521 O O . ILE B 1 138 ? 7.145 -20.219 -2.902 1 98.12 138 ILE B O 1
ATOM 2525 N N . ALA B 1 139 ? 9.07 -21.359 -3.041 1 98.19 139 ALA B N 1
ATOM 2526 C CA . ALA B 1 139 ? 8.391 -22.609 -3.396 1 98.19 139 ALA B CA 1
ATOM 2527 C C . ALA B 1 139 ? 7.289 -22.938 -2.391 1 98.19 139 ALA B C 1
ATOM 2529 O O . ALA B 1 139 ? 7.508 -22.875 -1.18 1 98.19 139 ALA B O 1
ATOM 2530 N N . GLY B 1 140 ? 6.129 -23.219 -2.941 1 98.12 140 GLY B N 1
ATOM 2531 C CA . GLY B 1 140 ? 4.965 -23.531 -2.125 1 98.12 140 GLY B CA 1
ATOM 2532 C C . GLY B 1 140 ? 3.943 -22.406 -2.092 1 98.12 140 GLY B C 1
ATOM 2533 O O . GLY B 1 140 ? 2.791 -22.625 -1.712 1 98.12 140 GLY B O 1
ATOM 2534 N N . ASP B 1 141 ? 4.355 -21.203 -2.438 1 98.25 141 ASP B N 1
ATOM 2535 C CA . ASP B 1 141 ? 3.461 -20.047 -2.512 1 98.25 141 ASP B CA 1
ATOM 2536 C C . ASP B 1 141 ? 2.381 -20.266 -3.57 1 98.25 141 ASP B C 1
ATOM 2538 O O . ASP B 1 141 ? 2.686 -20.594 -4.719 1 98.25 141 ASP B O 1
ATOM 2542 N N . ARG B 1 142 ? 1.156 -20.219 -3.189 1 98.81 142 ARG B N 1
ATOM 2543 C CA . ARG B 1 142 ? 0.03 -20.266 -4.117 1 98.81 142 ARG B CA 1
ATOM 2544 C C . ARG B 1 142 ? -0.681 -18.922 -4.184 1 98.81 142 ARG B C 1
ATOM 2546 O O . ARG B 1 142 ? -0.979 -18.312 -3.148 1 98.81 142 ARG B O 1
ATOM 2553 N N . TRP B 1 143 ? -0.948 -18.469 -5.426 1 98.81 143 TRP B N 1
ATOM 2554 C CA . TRP B 1 143 ? -1.394 -17.094 -5.551 1 98.81 143 TRP B CA 1
ATOM 2555 C C . TRP B 1 143 ? -2.264 -16.906 -6.789 1 98.81 143 TRP B C 1
ATOM 2557 O O . TRP B 1 143 ? -2.254 -17.75 -7.691 1 98.81 143 TRP B O 1
ATOM 2567 N N . VAL B 1 144 ? -3.07 -15.828 -6.828 1 98.94 144 VAL B N 1
ATOM 2568 C CA . VAL B 1 144 ? -3.766 -15.336 -8.008 1 98.94 144 VAL B CA 1
ATOM 2569 C C . VAL B 1 144 ? -4.086 -13.852 -7.84 1 98.94 144 VAL B C 1
ATOM 2571 O O . VAL B 1 144 ? -4.406 -13.406 -6.738 1 98.94 144 VAL B O 1
ATOM 2574 N N . TYR B 1 145 ? -3.951 -13.078 -8.945 1 98.94 145 TYR B N 1
ATOM 2575 C CA . TYR B 1 145 ? -4.379 -11.68 -8.945 1 98.94 145 TYR B CA 1
ATOM 2576 C C . TYR B 1 145 ? -5.848 -11.562 -9.328 1 98.94 145 TYR B C 1
ATOM 2578 O O . TYR B 1 145 ? -6.387 -12.43 -10.016 1 98.94 145 TYR B O 1
ATOM 2586 N N . PHE B 1 146 ? -6.445 -10.516 -8.883 1 98.94 146 PHE B N 1
ATOM 2587 C CA . PHE B 1 146 ? -7.781 -10.133 -9.336 1 98.94 146 PHE B CA 1
ATOM 2588 C C . PHE B 1 146 ? -7.918 -8.617 -9.406 1 98.94 146 PHE B C 1
ATOM 2590 O O . PHE B 1 146 ? -7.086 -7.887 -8.867 1 98.94 146 PHE B O 1
ATOM 2597 N N . LEU B 1 147 ? -8.875 -8.172 -10.141 1 98.88 147 LEU B N 1
ATOM 2598 C CA . LEU B 1 147 ? -9.188 -6.75 -10.258 1 98.88 147 LEU B CA 1
ATOM 2599 C C . LEU B 1 147 ? -10.492 -6.418 -9.531 1 98.88 147 LEU B C 1
ATOM 2601 O O . LEU B 1 147 ? -11.461 -7.172 -9.625 1 98.88 147 LEU B O 1
ATOM 2605 N N . THR B 1 148 ? -10.461 -5.316 -8.805 1 98.88 148 THR B N 1
ATOM 2606 C CA . THR B 1 148 ? -11.688 -4.766 -8.242 1 98.88 148 THR B CA 1
ATOM 2607 C C . THR B 1 148 ? -12.633 -4.309 -9.344 1 98.88 148 THR B C 1
ATOM 2609 O O . THR B 1 148 ? -12.25 -4.246 -10.516 1 98.88 148 THR B O 1
ATOM 2612 N N . PRO B 1 149 ? -13.859 -3.938 -8.945 1 98.62 149 PRO B N 1
ATOM 2613 C CA . PRO B 1 149 ? -14.812 -3.492 -9.961 1 98.62 149 PRO B CA 1
ATOM 2614 C C . PRO B 1 149 ? -14.328 -2.271 -10.734 1 98.62 149 PRO B C 1
ATOM 2616 O O . PRO B 1 149 ? -14.711 -2.072 -11.891 1 98.62 149 PRO B O 1
ATOM 2619 N N . TRP B 1 150 ? -13.414 -1.443 -10.102 1 98.69 150 TRP B N 1
ATOM 2620 C CA . TRP B 1 150 ? -12.922 -0.268 -10.812 1 98.69 150 TRP B CA 1
ATOM 2621 C C . TRP B 1 150 ? -11.531 -0.522 -11.383 1 98.69 150 TRP B C 1
ATOM 2623 O O . TRP B 1 150 ? -10.891 0.393 -11.906 1 98.69 150 TRP B O 1
ATOM 2633 N N . GLY B 1 151 ? -11.023 -1.685 -11.156 1 98.75 151 GLY B N 1
ATOM 2634 C CA . GLY B 1 151 ? -9.836 -2.07 -11.906 1 98.75 151 GLY B CA 1
ATOM 2635 C C . GLY B 1 151 ? -8.57 -2.061 -11.07 1 98.75 151 GLY B C 1
ATOM 2636 O O . GLY B 1 151 ? -7.484 -2.344 -11.578 1 98.75 151 GLY B O 1
ATOM 2637 N N . MET B 1 152 ? -8.656 -1.775 -9.82 1 98.81 152 MET B N 1
ATOM 2638 C CA . MET B 1 152 ? -7.48 -1.842 -8.953 1 98.81 152 MET B CA 1
ATOM 2639 C C . MET B 1 152 ? -7.008 -3.283 -8.781 1 98.81 152 MET B C 1
ATOM 2641 O O . MET B 1 152 ? -7.82 -4.18 -8.547 1 98.81 152 MET B O 1
ATOM 2645 N N . GLN B 1 153 ? -5.707 -3.512 -8.93 1 98.88 153 GLN B N 1
ATOM 2646 C CA . GLN B 1 153 ? -5.168 -4.863 -8.867 1 98.88 153 GLN B CA 1
ATOM 2647 C C . GLN B 1 153 ? -4.918 -5.293 -7.426 1 98.88 153 GLN B C 1
ATOM 2649 O O . GLN B 1 153 ? -4.332 -4.543 -6.645 1 98.88 153 GLN B O 1
ATOM 2654 N N . MET B 1 154 ? -5.418 -6.465 -7.113 1 98.88 154 MET B N 1
ATOM 2655 C CA . MET B 1 154 ? -5.23 -7.102 -5.812 1 98.88 154 MET B CA 1
ATOM 2656 C C . MET B 1 154 ? -4.777 -8.547 -5.98 1 98.88 154 MET B C 1
ATOM 2658 O O . MET B 1 154 ? -4.656 -9.039 -7.102 1 98.88 154 MET B O 1
ATOM 2662 N N . GLU B 1 155 ? -4.465 -9.156 -4.82 1 98.94 155 GLU B N 1
ATOM 2663 C CA . GLU B 1 155 ? -3.957 -10.523 -4.809 1 98.94 155 GLU B CA 1
ATOM 2664 C C . GLU B 1 155 ? -4.5 -11.305 -3.613 1 98.94 155 GLU B C 1
ATOM 2666 O O . GLU B 1 155 ? -4.672 -10.742 -2.527 1 98.94 155 GLU B O 1
ATOM 2671 N N . VAL B 1 156 ? -4.863 -12.531 -3.822 1 98.75 156 VAL B N 1
ATOM 2672 C CA . VAL B 1 156 ? -4.977 -13.469 -2.707 1 98.75 156 VAL B CA 1
ATOM 2673 C C . VAL B 1 156 ? -3.889 -14.531 -2.811 1 98.75 156 VAL B C 1
ATOM 2675 O O . VAL B 1 156 ? -3.545 -14.977 -3.908 1 98.75 156 VAL B O 1
ATOM 2678 N N . LEU B 1 157 ? -3.348 -14.891 -1.674 1 98.62 157 LEU B N 1
ATOM 2679 C CA . LEU B 1 157 ? -2.283 -15.891 -1.684 1 98.62 157 LEU B CA 1
ATOM 2680 C C . LEU B 1 157 ? -2.244 -16.656 -0.366 1 98.62 157 LEU B C 1
ATOM 2682 O O . LEU B 1 157 ? -2.805 -16.203 0.636 1 98.62 157 LEU B O 1
ATOM 2686 N N . HIS B 1 158 ? -1.638 -17.75 -0.412 1 98.12 158 HIS B N 1
ATOM 2687 C CA . HIS B 1 158 ? -1.315 -18.578 0.748 1 98.12 158 HIS B CA 1
ATOM 2688 C C . HIS B 1 158 ? 0.152 -19 0.737 1 98.12 158 HIS B C 1
ATOM 2690 O O . HIS B 1 158 ? 0.621 -19.609 -0.225 1 98.12 158 HIS B O 1
ATOM 2696 N N . THR B 1 159 ? 0.858 -18.578 1.765 1 96.81 159 THR B N 1
ATOM 2697 C CA . THR B 1 159 ? 2.256 -18.969 1.923 1 96.81 159 THR B CA 1
ATOM 2698 C C . THR B 1 159 ? 2.396 -20.078 2.953 1 96.81 159 THR B C 1
ATOM 2700 O O . THR B 1 159 ? 1.895 -19.969 4.074 1 96.81 159 THR B O 1
ATOM 2703 N N . PRO B 1 160 ? 3.086 -21.094 2.561 1 94.06 160 PRO B N 1
ATOM 2704 C CA . PRO B 1 160 ? 3.291 -22.172 3.537 1 94.06 160 PRO B CA 1
ATOM 2705 C C . PRO B 1 160 ? 4.398 -21.844 4.539 1 94.06 160 PRO B C 1
ATOM 2707 O O . PRO B 1 160 ? 5.207 -20.938 4.309 1 94.06 160 PRO B O 1
ATOM 2710 N N . ARG B 1 161 ? 4.32 -22.562 5.656 1 90.44 161 ARG B N 1
ATOM 2711 C CA . ARG B 1 161 ? 5.449 -22.469 6.578 1 90.44 161 ARG B CA 1
ATOM 2712 C C . ARG B 1 161 ? 6.688 -23.125 5.984 1 90.44 161 ARG B C 1
ATOM 2714 O O . ARG B 1 161 ? 6.582 -24.094 5.215 1 90.44 161 ARG B O 1
ATOM 2721 N N . GLY B 1 162 ? 7.75 -22.578 6.328 1 93.44 162 GLY B N 1
ATOM 2722 C CA . GLY B 1 162 ? 9.008 -23.219 5.977 1 93.44 162 GLY B CA 1
ATOM 2723 C C . GLY B 1 162 ? 9.406 -22.984 4.531 1 93.44 162 GLY B C 1
ATOM 2724 O O . GLY B 1 162 ? 10.039 -23.844 3.912 1 93.44 162 GLY B O 1
ATOM 2725 N N . MET B 1 163 ? 9.055 -21.922 3.971 1 96.38 163 MET B N 1
ATOM 2726 C CA . MET B 1 163 ? 9.484 -21.609 2.611 1 96.38 163 MET B CA 1
ATOM 2727 C C . MET B 1 163 ? 11.008 -21.594 2.518 1 96.38 163 MET B C 1
ATOM 2729 O O . MET B 1 163 ? 11.688 -21.219 3.477 1 96.38 163 MET B O 1
ATOM 2733 N N . PRO B 1 164 ? 11.602 -21.906 1.344 1 97.75 164 PRO B N 1
ATOM 2734 C CA . PRO B 1 164 ? 13.039 -22.094 1.195 1 97.75 164 PRO B CA 1
ATOM 2735 C C . PRO B 1 164 ? 13.844 -20.859 1.595 1 97.75 164 PRO B C 1
ATOM 2737 O O . PRO B 1 164 ? 14.969 -20.984 2.086 1 97.75 164 PRO B O 1
ATOM 2740 N N . TYR B 1 165 ? 13.289 -19.656 1.432 1 97.62 165 TYR B N 1
ATOM 2741 C CA . TYR B 1 165 ? 14.062 -18.469 1.731 1 97.62 165 TYR B CA 1
ATOM 2742 C C . TYR B 1 165 ? 14.5 -18.453 3.191 1 97.62 165 TYR B C 1
ATOM 2744 O O . TYR B 1 165 ? 15.5 -17.812 3.539 1 97.62 165 TYR B O 1
ATOM 2752 N N . GLU B 1 166 ? 13.836 -19.156 4.02 1 97.06 166 GLU B N 1
ATOM 2753 C CA . GLU B 1 166 ? 14.078 -19.141 5.457 1 97.06 166 GLU B CA 1
ATOM 2754 C C . GLU B 1 166 ? 15.438 -19.75 5.789 1 97.06 166 GLU B C 1
ATOM 2756 O O . GLU B 1 166 ? 15.977 -19.531 6.875 1 97.06 166 GLU B O 1
ATOM 2761 N N . LYS B 1 167 ? 15.977 -20.516 4.875 1 97 167 LYS B N 1
ATOM 2762 C CA . LYS B 1 167 ? 17.297 -21.125 5.078 1 97 167 LYS B CA 1
ATOM 2763 C C . LYS B 1 167 ? 18.406 -20.078 4.926 1 97 167 LYS B C 1
ATOM 2765 O O . LYS B 1 167 ? 19.516 -20.281 5.43 1 97 167 LYS B O 1
ATOM 2770 N N . ASP B 1 168 ? 18.062 -19.047 4.297 1 96.25 168 ASP B N 1
ATOM 2771 C CA . ASP B 1 168 ? 19.109 -18.109 3.896 1 96.25 168 ASP B CA 1
ATOM 2772 C C . ASP B 1 168 ? 19.109 -16.859 4.785 1 96.25 168 ASP B C 1
ATOM 2774 O O . ASP B 1 168 ? 20 -16.016 4.684 1 96.25 168 ASP B O 1
ATOM 2778 N N . THR B 1 169 ? 18.125 -16.75 5.602 1 95.88 169 THR B N 1
ATOM 2779 C CA . THR B 1 169 ? 18.031 -15.578 6.469 1 95.88 169 THR B CA 1
ATOM 2780 C C . THR B 1 169 ? 17.234 -15.898 7.73 1 95.88 169 THR B C 1
ATOM 2782 O O . THR B 1 169 ? 16.375 -16.781 7.719 1 95.88 169 THR B O 1
ATOM 2785 N N . ASP B 1 170 ? 17.438 -15.109 8.773 1 95.25 170 ASP B N 1
ATOM 2786 C CA . ASP B 1 170 ? 16.656 -15.242 10 1 95.25 170 ASP B CA 1
ATOM 2787 C C . ASP B 1 170 ? 15.391 -14.398 9.945 1 95.25 170 ASP B C 1
ATOM 2789 O O . ASP B 1 170 ? 14.461 -14.594 10.734 1 95.25 170 ASP B O 1
ATOM 2793 N N . ALA B 1 171 ? 15.406 -13.469 9.023 1 94.75 171 ALA B N 1
ATOM 2794 C CA . ALA B 1 171 ? 14.219 -12.633 8.867 1 94.75 171 ALA B CA 1
ATOM 2795 C C . ALA B 1 171 ? 13.039 -13.445 8.344 1 94.75 171 ALA B C 1
ATOM 2797 O O . ALA B 1 171 ? 13.227 -14.414 7.609 1 94.75 171 ALA B O 1
ATOM 2798 N N . ARG B 1 172 ? 11.836 -13.062 8.789 1 96.19 172 ARG B N 1
ATOM 2799 C CA . ARG B 1 172 ? 10.633 -13.797 8.43 1 96.19 172 ARG B CA 1
ATOM 2800 C C . ARG B 1 172 ? 9.539 -12.859 7.934 1 96.19 172 ARG B C 1
ATOM 2802 O O . ARG B 1 172 ? 9.461 -11.711 8.375 1 96.19 172 ARG B O 1
ATOM 2809 N N . LEU B 1 173 ? 8.688 -13.359 7.062 1 96.62 173 LEU B N 1
ATOM 2810 C CA . LEU B 1 173 ? 7.434 -12.695 6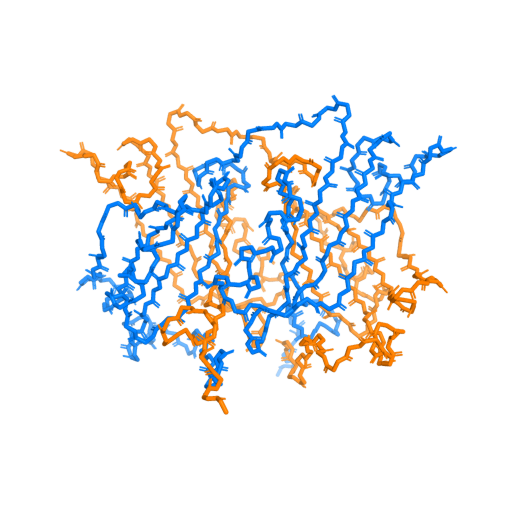.727 1 96.62 173 LEU B CA 1
ATOM 2811 C C . LEU B 1 173 ? 6.555 -12.531 7.961 1 96.62 173 LEU B C 1
ATOM 2813 O O . LEU B 1 173 ? 6.512 -13.422 8.82 1 96.62 173 LEU B O 1
ATOM 2817 N N . PHE B 1 174 ? 5.879 -11.398 7.977 1 93.81 174 PHE B N 1
ATOM 2818 C CA . PHE B 1 174 ? 4.824 -11.305 8.977 1 93.81 174 PHE B CA 1
ATOM 2819 C C . PHE B 1 174 ? 3.615 -12.141 8.57 1 93.81 174 PHE B C 1
ATOM 2821 O O . PHE B 1 174 ? 3.18 -12.086 7.418 1 93.81 174 PHE B O 1
ATOM 2828 N N . GLU B 1 175 ? 3.1 -12.859 9.477 1 87.81 175 GLU B N 1
ATOM 2829 C CA . GLU B 1 175 ? 1.832 -13.57 9.336 1 87.81 175 GLU B CA 1
ATOM 2830 C C . GLU B 1 175 ? 0.98 -13.422 10.594 1 87.81 175 GLU B C 1
ATOM 2832 O O . GLU B 1 175 ? 1.401 -13.812 11.688 1 87.81 175 GLU B O 1
ATOM 2837 N N . SER B 1 176 ? -0.172 -12.859 10.273 1 83.38 176 SER B N 1
ATOM 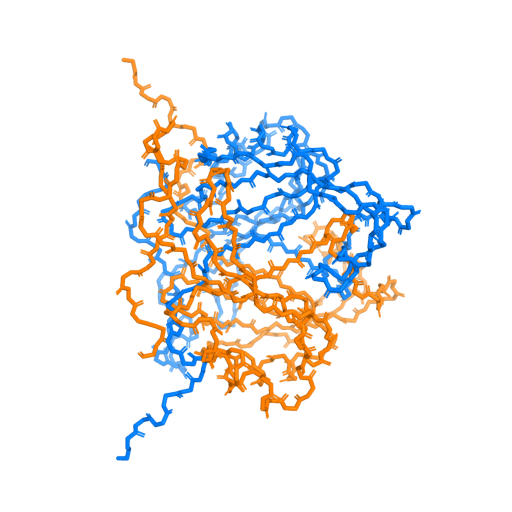2838 C CA . SER B 1 176 ? -1.027 -12.648 11.438 1 83.38 176 SER B CA 1
ATOM 2839 C C . SER B 1 176 ? -1.556 -13.977 11.977 1 83.38 176 SER B C 1
ATOM 2841 O O . SER B 1 176 ? -1.909 -14.875 11.203 1 83.38 176 SER B O 1
ATOM 2843 N N . SER B 1 177 ? -1.58 -14.055 13.242 1 77.38 177 SER B N 1
ATOM 2844 C CA . SER B 1 177 ? -2.219 -15.203 13.867 1 77.38 177 SER B CA 1
ATOM 2845 C C . SER B 1 177 ? -3.682 -14.922 14.188 1 77.38 177 SER B C 1
ATOM 2847 O O . SER B 1 177 ? -4.441 -15.836 14.523 1 77.38 177 SER B O 1
ATOM 2849 N N . GLU B 1 178 ? -4.012 -13.648 13.93 1 79.56 178 GLU B N 1
ATOM 2850 C CA . GLU B 1 178 ? -5.387 -13.25 14.211 1 79.56 178 GLU B CA 1
ATOM 2851 C C . GLU B 1 178 ? -6.273 -13.438 12.984 1 79.56 178 GLU B C 1
ATOM 2853 O O . GLU B 1 178 ? -5.797 -13.375 11.852 1 79.56 178 GLU B O 1
ATOM 2858 N N . SER B 1 179 ? -7.504 -13.711 13.359 1 78.62 179 SER B N 1
ATOM 2859 C CA . SER B 1 179 ? -8.461 -13.898 12.273 1 78.62 179 SER B CA 1
ATOM 2860 C C . SER B 1 179 ? -8.914 -12.555 11.703 1 78.62 179 SER B C 1
ATOM 2862 O O . SER B 1 179 ? -8.953 -11.555 12.422 1 78.62 179 SER B O 1
ATOM 2864 N N . TRP B 1 180 ? -9.234 -12.414 10.398 1 79.19 180 TRP B N 1
ATOM 2865 C CA . TRP B 1 180 ? -9.781 -11.25 9.727 1 79.19 180 TRP B CA 1
ATOM 2866 C C . TRP B 1 180 ? -11.211 -10.969 10.188 1 79.19 180 TRP B C 1
ATOM 2868 O O . TRP B 1 180 ? -11.633 -9.812 10.258 1 79.19 180 TRP B O 1
ATOM 2878 N N . ALA B 1 181 ? -12.008 -12.047 10.43 1 64.62 181 ALA B N 1
ATOM 2879 C CA . ALA B 1 181 ? -13.367 -12.016 10.961 1 64.62 181 ALA B CA 1
ATOM 2880 C C . ALA B 1 181 ? -13.57 -13.094 12.023 1 64.62 181 ALA B C 1
ATOM 2882 O O . ALA B 1 181 ? -12.898 -14.125 12 1 64.62 181 ALA B O 1
#

Organism: Cystobacter fuscus (strain ATCC 25194 / DSM 2262 / NBRC 100088 / M29) (NCBI:txid1242864)

InterPro domains:
  IPR004360 Glyoxalase/fosfomycin resistance/dioxygenase domain [PF00903] (14-155)
  IPR029068 Glyoxalase/Bleomycin resistance protein/Dihydroxybiphenyl dioxygenase [G3DSA:3.10.180.10] (1-158)
  IPR029068 Glyoxalase/Bleomycin resistance protein/Dihydroxybiphenyl dioxygenase [SSF54593] (11-158)
  IPR037523 Vicinal oxygen chelate (VOC), core domain [PS51819] (13-159)
  IPR051785 Methylmalonyl-CoA/ethylmalonyl-CoA epimerase [PTHR43048] (5-168)

Radius of gyration: 19.57 Å; Cα contacts (8 Å, |Δi|>4): 934; chains: 2; bounding box: 56×56×47 Å

Solvent-accessible surface area (backbone atoms only — not comparable to full-atom values): 18497 Å² total; per-residue (Å²): 127,79,76,75,74,54,30,51,61,54,37,26,27,61,38,33,42,34,40,17,40,89,47,50,68,60,50,51,48,44,41,32,64,51,57,32,28,42,80,50,49,73,48,64,79,50,65,36,88,85,51,57,52,33,31,44,48,60,59,36,58,40,76,29,36,30,37,38,37,38,26,26,38,39,66,63,29,24,38,35,40,30,25,54,49,44,97,81,49,46,85,58,65,62,42,50,52,12,31,50,4,48,38,43,28,34,27,28,75,39,53,69,58,29,48,55,55,47,65,69,38,85,60,38,42,74,28,65,62,76,44,66,38,82,60,68,54,52,27,55,31,28,36,35,32,30,26,42,69,89,58,54,46,32,32,43,26,29,74,57,85,83,30,52,36,53,79,78,37,89,62,64,79,46,72,67,90,47,62,40,111,126,79,77,76,74,56,30,50,60,56,37,25,25,62,37,33,43,36,40,19,41,90,46,52,66,62,49,51,48,42,40,32,64,51,56,31,28,42,81,50,49,71,47,65,79,50,67,36,89,86,51,57,53,33,31,42,48,61,60,37,58,40,76,28,37,30,36,37,38,38,27,28,39,38,66,62,29,24,37,36,40,29,26,54,49,45,98,80,50,46,86,58,64,60,43,51,52,12,30,51,5,48,37,44,28,35,27,26,74,39,50,69,60,30,47,56,56,46,64,69,39,85,60,39,41,74,29,66,62,77,41,65,38,82,60,69,54,51,30,56,32,30,37,33,31,31,27,42,68,88,58,55,44,32,32,43,24,28,75,57,84,82,31,54,34,52,80,78,37,88,61,64,78,48,71,68,88,48,61,39,111

Nearest PDB structures (foldseek):
  3rri-assembly1_A  TM=6.488E-01  e=3.006E-06  Alicyclobacillus acidocaldarius subsp. acidocaldarius DSM 446
  4qb5-assembly2_B  TM=6.261E-01  e=2.362E-05  Rhodoferax ferrireducens T118
  6p29-assembly1_A  TM=6.030E-01  e=3.691E-04  Pseudoalteromonas luteoviolacea
  3sk2-assembly1_B  TM=6.534E-01  e=1.136E-03  Pantoea agglomerans
  5v0f-assembly1_A  TM=4.100E-01  e=1.136E-03  Thermomonospora curvata DSM 43183

Foldseek 3Di:
DPPPDDDDPPDDDDAADEDEDADPVLVVCCQCVPQNKAWDDKDDQDADQPDQCCCVPVVADNGKTKMKIWIHRFDPYIYIYIYMDHPPDDPDQDDCPDVVRDEEEDEDPDAVVVVVSQVVDPQKAWDDDWDAACDDQQHGKIKTWMAHSRGGIYMYIYGDPPGNVVVVDVDDDDDDPDDRD/DPPPDPDDPPDDDDAADEDEDADPVLVVCCQCVPQNKAWDDKDDQDADQPDQCCCVPVVAANGKTKMKIWIHRFDPYIYIYIYMDHPPDDPDQDDCPDVVRDEEEDEDPDPVVVVVSQVVDPQKAWDDDWDAACDDQQHGKIKTWMAHSRGGIYMYIYGDPPGNVVVVDVDDDDDDPDDRD

Secondary structure (DSSP, 8-state):
------SSTTEEEEEEEEEE-S-HHHHHHIIIIIT--EEEEEEEEE--TTSSHHHHHHSS-TT-EEEEEEEE-SSS-EEEEEEEE-TT---SPPPTTSTT-EEEEEEES-HHHHHHHHHTSTT-EEEEEEEE--SSTTTT-EEEEEE-TT--EEEEEEPPTT-GGGGT-S-------S---/------SSTTEEEEEEEEEE-S-HHHHHHIIIIIT--EEEEEEEEE--SSSSHHHHHHSS-TT-EEEEEEEE-SSS-EEEEEEEE-TT---SPPPTTSTT-EEEEEEES-HHHHHHHHHTSTT-EEEEEEEE--SSTTTT-EEEEEE-TT--EEEEEEPPTT-GGGGT-S-------S---